Protein AF-A0A3C1DSD2-F1 (afdb_monomer)

Sequence (231 aa):
MNPSALDRVSERCGSWPRWSTRREWSVTGATPLSPTPDGRDGTEDTGSTDGTAGIDARAIATARVLAMDAVQQVGNGHPGTAMALAPIAHHLFQKVMVHDPADPRWLGRDRFVLSMGHASVLLYIQLYLCGYGLTLDDLKSLRTWGSATPGHPEWGHTAGVETTTGPLGQGIANAVGMALAARRERHLLDPSSPAGESIFDHRIWVLASDGDIQEGVSAEASSLAGHQGLG

pLDDT: mean 84.01, std 25.74, range [27.58, 98.88]

Foldseek 3Di:
DDPPPPPPVPPPDDDDDDPDDDDDDDDDDDDDDDDDDDDDDDDDPPDPDPVVVVVLVVLLVVQLVLLVQLCVLVVHADSPVLNVCSNVLSCCLVPNWADDLVCLPQQLTAAEFAQQQSSQSSVLSSSQVRNNPDDSVLSNCACHPLRLHRSGDPPPSHRRHPHTHDQAQVRLLVLLVVLVVLVVCCCVPPVPDPAPPDSSRHHYHYDHDPRNVPDVNNVVSVVVSVVVVSD

Solvent-accessible surface area (backbone atoms only — not comparable to full-atom values): 13659 Å² total; per-residue (Å²): 134,81,82,83,72,74,78,72,70,74,84,75,71,74,90,69,84,80,88,74,74,87,80,82,81,83,89,77,79,91,74,86,85,76,89,79,83,90,78,92,76,95,70,82,78,82,75,85,63,62,72,64,62,59,50,52,54,47,52,33,51,50,47,28,50,51,26,46,51,24,25,58,69,59,71,58,79,49,35,68,64,19,41,70,42,25,59,61,52,49,47,38,67,77,71,65,54,51,71,47,46,91,44,68,75,53,84,48,35,39,46,57,34,58,10,45,7,59,32,24,61,42,54,54,47,52,34,35,77,65,47,36,72,53,50,73,67,37,46,57,32,32,62,42,92,91,36,66,30,49,67,31,41,43,48,89,66,27,70,73,40,75,53,61,26,48,63,56,11,50,24,55,31,49,45,43,52,51,48,54,46,41,56,48,50,30,55,74,77,51,64,80,55,61,91,82,70,39,70,55,56,58,53,73,45,72,50,72,42,73,64,19,70,68,28,68,58,25,53,55,34,49,53,50,36,60,75,67,59,79,121

Nearest PDB structures (foldseek):
  3rim-assembly2_D  TM=9.506E-01  e=3.247E-17  Mycobacterium tuberculosis H37Rv
  7wrr-assembly1_A  TM=9.765E-01  e=5.798E-15  Thermus thermophilus HB8
  5vrb-assembly3_C  TM=9.504E-01  e=8.381E-14  Neisseria gonorrhoeae NCCP11945
  8r3q-assembly1_B  TM=9.433E-01  e=1.415E-13  Plasmodium falciparum
  5vrb-assembly1_A  TM=9.517E-01  e=2.267E-13  Neisseria gonorrhoeae NCCP11945

Structure (mmCIF, N/CA/C/O backbone):
data_AF-A0A3C1DSD2-F1
#
_entry.id   AF-A0A3C1DSD2-F1
#
loop_
_atom_site.group_PDB
_atom_site.id
_atom_site.type_symbol
_atom_site.label_atom_id
_atom_site.label_alt_id
_atom_site.label_comp_id
_atom_site.label_asym_id
_atom_site.label_entity_id
_a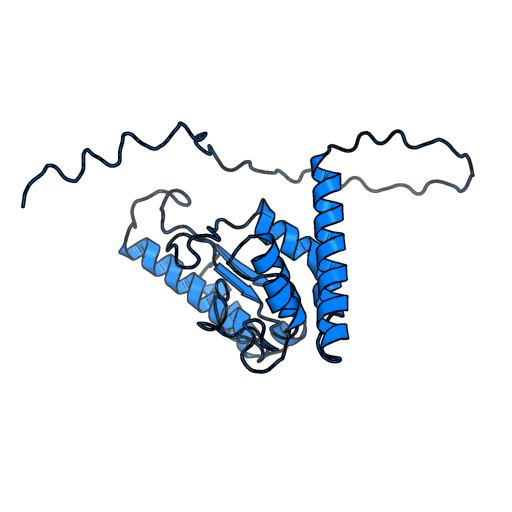tom_site.label_seq_id
_atom_site.pdbx_PDB_ins_code
_atom_site.Cartn_x
_atom_site.Cartn_y
_atom_site.Cartn_z
_atom_site.occupancy
_atom_site.B_iso_or_equiv
_atom_site.auth_seq_id
_atom_site.auth_comp_id
_atom_site.auth_asym_id
_atom_site.auth_atom_id
_atom_site.pdbx_PDB_model_num
ATOM 1 N N . MET A 1 1 ? -17.233 -31.963 -28.184 1.00 44.97 1 MET A N 1
ATOM 2 C CA . MET A 1 1 ? -17.486 -30.748 -27.376 1.00 44.97 1 MET A CA 1
ATOM 3 C C . MET A 1 1 ? -18.456 -29.884 -28.162 1.00 44.97 1 MET A C 1
ATOM 5 O O . MET A 1 1 ? -18.207 -29.648 -29.334 1.00 44.97 1 MET A O 1
ATOM 9 N N . ASN A 1 2 ? -19.608 -29.562 -27.576 1.00 31.75 2 ASN A N 1
ATOM 10 C CA . ASN A 1 2 ? -20.724 -28.896 -28.251 1.00 31.75 2 ASN A CA 1
ATOM 11 C C . ASN A 1 2 ? -20.463 -27.369 -28.332 1.00 31.75 2 ASN A C 1
ATOM 13 O O . ASN A 1 2 ? -20.190 -26.792 -27.278 1.00 31.75 2 ASN A O 1
ATOM 17 N N . PRO A 1 3 ? -20.530 -26.702 -29.505 1.00 35.53 3 PRO A N 1
ATOM 18 C CA . PRO A 1 3 ? -20.129 -25.294 -29.665 1.00 35.53 3 PRO A CA 1
ATOM 19 C C . PRO A 1 3 ? -21.096 -24.260 -29.058 1.00 35.53 3 PRO A C 1
ATOM 21 O O . PRO A 1 3 ? -20.804 -23.071 -29.054 1.00 35.53 3 PRO A O 1
ATOM 24 N N . SER A 1 4 ? -22.243 -24.671 -28.516 1.00 40.44 4 SER A N 1
ATOM 25 C CA . SER A 1 4 ? -23.343 -23.766 -28.145 1.00 40.44 4 SER A CA 1
ATOM 26 C C . SER A 1 4 ? -23.235 -23.099 -26.758 1.00 40.44 4 SER A C 1
ATOM 28 O O . SER A 1 4 ? -24.258 -22.697 -26.195 1.00 40.44 4 SER A O 1
ATOM 30 N N . ALA A 1 5 ? -22.037 -23.041 -26.167 1.00 37.09 5 ALA A N 1
ATOM 31 C CA . ALA A 1 5 ? -21.800 -22.445 -24.844 1.00 37.09 5 ALA A CA 1
ATOM 32 C C . ALA A 1 5 ? -21.155 -21.047 -24.902 1.00 37.09 5 ALA A C 1
ATOM 34 O O . ALA A 1 5 ? -21.240 -20.309 -23.925 1.00 37.09 5 ALA A O 1
ATOM 35 N N . LEU A 1 6 ? -20.560 -20.664 -26.039 1.00 34.69 6 LEU A N 1
ATOM 36 C CA . LEU A 1 6 ? -19.900 -19.361 -26.205 1.00 34.69 6 LEU A CA 1
ATOM 37 C C . LEU A 1 6 ? -20.866 -18.237 -26.625 1.00 34.69 6 LEU A C 1
ATOM 39 O O . LEU A 1 6 ? -20.609 -17.077 -26.323 1.00 34.69 6 LEU A O 1
ATOM 43 N N . ASP A 1 7 ? -22.025 -18.574 -27.195 1.00 33.94 7 ASP A N 1
ATOM 44 C CA . ASP A 1 7 ? -22.992 -17.590 -27.712 1.00 33.94 7 ASP A CA 1
ATOM 45 C C . ASP A 1 7 ? -24.019 -17.078 -26.685 1.00 33.94 7 ASP A C 1
ATOM 47 O O . ASP A 1 7 ? -24.917 -16.323 -27.038 1.00 33.94 7 ASP A O 1
ATOM 51 N N . ARG A 1 8 ? -23.925 -17.456 -25.400 1.00 34.84 8 ARG A N 1
ATOM 52 C CA . ARG A 1 8 ? -24.894 -17.010 -24.366 1.00 34.84 8 ARG A CA 1
ATOM 53 C C . ARG A 1 8 ? -24.357 -15.991 -23.364 1.00 34.84 8 ARG A C 1
ATOM 55 O O . ARG A 1 8 ? -25.094 -15.582 -22.472 1.00 34.84 8 ARG A O 1
ATOM 62 N N . VAL A 1 9 ? -23.102 -15.562 -23.503 1.00 33.94 9 VAL A N 1
ATOM 63 C CA . VAL A 1 9 ? -22.502 -14.531 -22.632 1.00 33.94 9 VAL A CA 1
ATOM 64 C C . VAL A 1 9 ? -22.625 -13.124 -23.245 1.00 33.94 9 VAL A C 1
ATOM 66 O O . VAL A 1 9 ? -22.485 -12.129 -22.540 1.00 33.94 9 VAL A O 1
ATOM 69 N N . SER A 1 10 ? -22.975 -13.008 -24.530 1.00 34.34 10 SER A N 1
ATOM 70 C CA . SER A 1 10 ? -23.021 -11.728 -25.255 1.00 34.34 10 SER A CA 1
ATOM 71 C C . SER A 1 10 ? -24.317 -10.917 -25.092 1.00 34.34 10 SER A C 1
ATOM 73 O O . SER A 1 10 ? -24.325 -9.743 -25.446 1.00 34.34 10 SER A O 1
ATOM 75 N N . GLU A 1 11 ? -25.392 -11.467 -24.514 1.00 30.67 11 GLU A N 1
ATOM 76 C CA . GLU A 1 11 ? -26.712 -10.797 -24.489 1.00 30.67 11 GLU A CA 1
ATOM 77 C C . GLU A 1 11 ? -27.125 -10.188 -23.131 1.00 30.67 11 GLU A C 1
ATOM 79 O O . GLU A 1 11 ? -28.258 -9.733 -22.977 1.00 30.67 11 GLU A O 1
ATOM 84 N N . ARG A 1 12 ? -26.236 -10.131 -22.124 1.00 34.75 12 ARG A N 1
ATOM 85 C CA . ARG A 1 12 ? -26.559 -9.527 -20.804 1.00 34.75 12 ARG A CA 1
ATOM 86 C C . ARG A 1 12 ? -25.643 -8.405 -20.317 1.00 34.75 12 ARG A C 1
ATOM 88 O O . ARG A 1 12 ? -25.882 -7.874 -19.235 1.00 34.75 12 ARG A O 1
ATOM 95 N N . CYS A 1 13 ? -24.668 -7.971 -21.110 1.00 33.09 13 CYS A N 1
ATOM 96 C CA . CYS A 1 13 ? -23.914 -6.758 -20.802 1.00 33.09 13 CYS A CA 1
ATOM 97 C C . CYS A 1 13 ? -24.579 -5.549 -21.462 1.00 33.09 13 CYS A C 1
ATOM 99 O O . CYS A 1 13 ? -24.366 -5.270 -22.640 1.00 33.09 13 CYS A O 1
ATOM 101 N N . GLY A 1 14 ? -25.384 -4.822 -20.682 1.00 28.06 14 GLY A N 1
ATOM 102 C CA . GLY A 1 14 ? -25.747 -3.447 -21.010 1.00 28.06 14 GLY A CA 1
ATOM 103 C C . GLY A 1 14 ? -24.488 -2.616 -21.273 1.00 28.06 14 GLY A C 1
ATOM 104 O O . GLY A 1 14 ? -23.437 -2.857 -20.686 1.00 28.06 14 GLY A O 1
ATOM 105 N N . SER A 1 15 ? -24.586 -1.674 -22.203 1.00 32.69 15 SER A N 1
ATOM 106 C CA . SER A 1 15 ? -23.495 -0.826 -22.676 1.00 32.69 15 SER A CA 1
ATOM 107 C C . SER A 1 15 ? -22.837 -0.030 -21.541 1.00 32.69 15 SER A C 1
ATOM 109 O O . SER A 1 15 ? -23.368 0.995 -21.110 1.00 32.69 15 SER A O 1
ATOM 111 N N . TRP A 1 16 ? -21.665 -0.472 -21.089 1.00 31.47 16 TRP A N 1
ATOM 112 C CA . TRP A 1 16 ? -20.763 0.332 -20.265 1.00 31.47 16 TRP A CA 1
ATOM 113 C C . TRP A 1 16 ? -19.850 1.173 -21.172 1.00 31.47 16 TRP A C 1
ATOM 115 O O . TRP A 1 16 ? -19.429 0.681 -22.224 1.00 31.47 16 TRP A O 1
ATOM 125 N N . PRO A 1 17 ? -19.528 2.432 -20.814 1.00 29.80 17 PRO A N 1
ATOM 126 C CA . PRO A 1 17 ? -18.636 3.252 -21.618 1.00 29.80 17 PRO A CA 1
ATOM 127 C C . PRO A 1 17 ? -17.252 2.604 -21.712 1.00 29.80 17 PRO A C 1
ATOM 129 O O . PRO A 1 17 ? -16.653 2.207 -20.713 1.00 29.80 17 PRO A O 1
ATOM 132 N N . ARG A 1 18 ? -16.740 2.521 -22.939 1.00 28.05 18 ARG A N 1
ATOM 133 C CA . ARG A 1 18 ? -15.373 2.111 -23.255 1.00 28.05 18 ARG A CA 1
ATOM 134 C C . ARG A 1 18 ? -14.419 3.131 -22.624 1.00 28.05 18 ARG A C 1
ATOM 136 O O . ARG A 1 18 ? -14.375 4.271 -23.078 1.00 28.05 18 ARG A O 1
ATOM 143 N N . TRP A 1 19 ? -13.686 2.747 -21.580 1.00 30.45 19 TRP A N 1
ATOM 144 C CA . TRP A 1 19 ? -12.667 3.602 -20.967 1.00 30.45 19 TRP A CA 1
ATOM 145 C C . TRP A 1 19 ? -11.522 3.803 -21.967 1.00 30.45 19 TRP A C 1
ATOM 147 O O . TRP A 1 19 ? -10.658 2.948 -22.141 1.00 30.45 19 TRP A O 1
ATOM 157 N N . SER A 1 20 ? -11.572 4.915 -22.699 1.00 34.56 20 SER A N 1
ATOM 158 C CA . SER A 1 20 ? -10.547 5.332 -23.649 1.00 34.56 20 SER A CA 1
ATOM 159 C C . SER A 1 20 ? -9.435 6.105 -22.942 1.00 34.56 20 SER A C 1
ATOM 161 O O . SER A 1 20 ? -9.710 7.091 -22.261 1.00 34.56 20 SER A O 1
ATOM 163 N N . THR A 1 21 ? -8.200 5.669 -23.199 1.00 33.50 21 THR A N 1
ATOM 164 C CA . THR A 1 21 ? -6.944 6.439 -23.232 1.00 33.50 21 THR A CA 1
ATOM 165 C C . THR A 1 21 ? -6.605 7.318 -22.022 1.00 33.50 21 THR A C 1
ATOM 167 O O . THR A 1 21 ? -7.161 8.394 -21.810 1.00 33.50 21 THR A O 1
ATOM 170 N N . ARG A 1 22 ? -5.579 6.847 -21.301 1.00 38.62 22 ARG A N 1
ATOM 171 C CA . ARG A 1 22 ? -4.627 7.565 -20.440 1.00 38.62 22 ARG A CA 1
ATOM 172 C C . ARG A 1 22 ? -4.605 9.083 -20.730 1.00 38.62 22 ARG A C 1
ATOM 174 O O . ARG A 1 22 ? -4.123 9.498 -21.779 1.00 38.62 22 ARG A O 1
ATOM 181 N N . ARG A 1 23 ? -5.126 9.912 -19.814 1.00 28.23 23 ARG A N 1
ATOM 182 C CA . ARG A 1 23 ? -4.893 11.367 -19.856 1.00 28.23 23 ARG A CA 1
ATOM 183 C C . ARG A 1 23 ? -3.479 11.628 -19.346 1.00 28.23 23 ARG A C 1
ATOM 185 O O . ARG A 1 23 ? -3.195 11.376 -18.179 1.00 28.23 23 ARG A O 1
ATOM 192 N N . GLU A 1 24 ? -2.602 12.108 -20.216 1.00 27.73 24 GLU A N 1
ATOM 193 C CA . GLU A 1 24 ? -1.337 12.709 -19.801 1.00 27.73 24 GLU A CA 1
ATOM 194 C C . GLU A 1 24 ? -1.625 14.015 -19.049 1.00 27.73 24 GLU A C 1
ATOM 196 O O . GLU A 1 24 ? -2.297 14.907 -19.566 1.00 27.73 24 GLU A O 1
ATOM 201 N N . TRP A 1 25 ? -1.115 14.131 -17.823 1.00 28.11 25 TRP A N 1
ATOM 202 C CA . TRP A 1 25 ? -1.008 15.411 -17.128 1.00 28.11 25 TRP A CA 1
ATOM 203 C C . TRP A 1 25 ? 0.401 15.961 -17.351 1.00 28.11 25 TRP A C 1
ATOM 205 O O . TRP A 1 25 ? 1.374 15.425 -16.826 1.00 28.11 25 TRP A O 1
ATOM 215 N N . SER A 1 26 ? 0.514 17.041 -18.122 1.00 27.58 26 SER A N 1
ATOM 216 C CA . SER A 1 26 ? 1.746 17.822 -18.233 1.00 27.58 26 SER A CA 1
ATOM 217 C C . SER A 1 26 ? 1.871 18.763 -17.033 1.00 27.58 26 SER A C 1
ATOM 219 O O . SER A 1 26 ? 1.031 19.643 -16.842 1.00 27.58 26 SER A O 1
ATOM 221 N N . VAL A 1 27 ? 2.928 18.612 -16.235 1.00 31.72 27 VAL A N 1
ATOM 222 C CA . VAL A 1 27 ? 3.275 19.573 -15.180 1.00 31.72 27 VAL A CA 1
ATOM 223 C C . VAL A 1 27 ? 4.075 20.709 -15.814 1.00 31.72 27 VAL A C 1
ATOM 225 O O . VAL A 1 27 ? 5.275 20.579 -16.042 1.00 31.72 27 VAL A O 1
ATOM 228 N N . THR A 1 28 ? 3.425 21.833 -16.108 1.00 31.31 28 THR A N 1
ATOM 229 C CA . THR A 1 28 ? 4.110 23.074 -16.496 1.00 31.31 28 THR A CA 1
ATOM 230 C C . THR A 1 28 ? 3.917 24.148 -15.432 1.00 31.31 28 THR A C 1
ATOM 232 O O . THR A 1 28 ? 2.796 24.583 -15.194 1.00 31.31 28 THR A O 1
ATOM 235 N N . GLY A 1 29 ? 5.034 24.607 -14.858 1.00 30.75 29 GLY A N 1
ATOM 236 C CA . GLY A 1 29 ? 5.194 25.959 -14.312 1.00 30.75 29 GLY A CA 1
ATOM 237 C C . GLY A 1 29 ? 4.718 26.190 -12.877 1.00 30.75 29 GLY A C 1
ATOM 238 O O . GLY A 1 29 ? 3.631 26.714 -12.654 1.00 30.75 29 GLY A O 1
ATOM 239 N N . ALA A 1 30 ? 5.582 25.921 -11.895 1.00 31.97 30 ALA A N 1
ATOM 240 C CA . ALA A 1 30 ? 5.451 26.538 -10.578 1.00 31.97 30 ALA A CA 1
ATOM 241 C C . ALA A 1 30 ? 5.780 28.038 -10.697 1.00 31.97 30 ALA A C 1
ATOM 243 O O . ALA A 1 30 ? 6.918 28.409 -10.984 1.00 31.97 30 ALA A O 1
ATOM 244 N N . THR A 1 31 ? 4.780 28.896 -10.500 1.00 31.50 31 THR A N 1
ATOM 245 C CA . THR A 1 31 ? 4.982 30.348 -10.369 1.00 31.50 31 THR A CA 1
ATOM 246 C C . THR A 1 31 ? 5.253 30.660 -8.891 1.00 31.50 31 THR A C 1
ATOM 248 O O . THR A 1 31 ? 4.542 30.114 -8.044 1.00 31.50 31 THR A O 1
ATOM 251 N N . PRO A 1 32 ? 6.249 31.490 -8.525 1.00 32.34 32 PRO A N 1
ATOM 252 C CA . PRO A 1 32 ? 6.530 31.779 -7.121 1.00 32.34 32 PRO A CA 1
ATOM 253 C C . PRO A 1 32 ? 5.428 32.662 -6.525 1.00 32.34 32 PRO A C 1
ATOM 255 O O . PRO A 1 32 ? 5.008 33.637 -7.147 1.00 32.34 32 PRO A O 1
ATOM 258 N N . LEU A 1 33 ? 4.984 32.342 -5.310 1.00 35.41 33 LEU A N 1
ATOM 259 C CA . LEU A 1 33 ? 4.041 33.166 -4.555 1.00 35.41 33 LEU A CA 1
ATOM 260 C C . LEU A 1 33 ? 4.767 34.373 -3.943 1.00 35.41 33 LEU A C 1
ATOM 262 O O . LEU A 1 33 ? 5.710 34.215 -3.169 1.00 35.41 33 LEU A O 1
ATOM 266 N N . SER A 1 34 ? 4.304 35.577 -4.276 1.00 35.50 34 SER A N 1
ATOM 267 C CA . SER A 1 34 ? 4.687 36.824 -3.603 1.00 35.50 34 SER A CA 1
ATOM 268 C C . SER A 1 34 ? 3.957 36.954 -2.255 1.00 35.50 34 SER A C 1
ATOM 270 O O . SER A 1 34 ? 2.807 36.524 -2.158 1.00 35.50 34 SER A O 1
ATOM 272 N N . PRO A 1 35 ? 4.556 37.576 -1.222 1.00 35.94 35 PRO A N 1
ATOM 273 C CA . PRO A 1 35 ? 3.894 37.752 0.067 1.00 35.94 35 PRO A CA 1
ATOM 274 C C . PRO A 1 35 ? 2.865 38.893 0.009 1.00 35.94 35 PRO A C 1
ATOM 276 O O . PRO A 1 35 ? 3.180 40.001 -0.426 1.00 35.94 35 PRO A O 1
ATOM 279 N N . THR A 1 36 ? 1.639 38.637 0.466 1.00 37.81 36 THR A N 1
ATOM 280 C CA . THR A 1 36 ? 0.599 39.661 0.660 1.00 37.81 36 THR A CA 1
ATOM 281 C C . THR A 1 36 ? 0.705 40.305 2.048 1.00 37.81 36 THR A C 1
ATOM 283 O O . THR A 1 36 ? 1.004 39.596 3.012 1.00 37.81 36 THR A O 1
ATOM 286 N N . PRO A 1 37 ? 0.446 41.620 2.187 1.00 40.19 37 PRO A N 1
ATOM 287 C CA . PRO A 1 37 ? 0.411 42.285 3.482 1.00 40.19 37 PRO A CA 1
ATOM 288 C C . PRO A 1 37 ? -0.915 42.040 4.219 1.00 40.19 37 PRO A C 1
ATOM 290 O O . PRO A 1 37 ? -1.954 41.796 3.610 1.00 40.19 37 PRO A O 1
ATOM 293 N N . ASP A 1 38 ? -0.823 42.109 5.546 1.00 44.25 38 ASP A N 1
ATOM 294 C CA . ASP A 1 38 ? -1.889 41.963 6.539 1.00 44.25 38 ASP A CA 1
ATOM 295 C C . ASP A 1 38 ? -3.029 42.985 6.343 1.00 44.25 38 ASP A C 1
ATOM 297 O O . ASP A 1 38 ? -2.782 44.151 6.022 1.00 44.25 38 ASP A O 1
ATOM 301 N N . GLY A 1 39 ? -4.276 42.562 6.563 1.00 33.03 39 GLY A N 1
ATOM 302 C CA . GLY A 1 39 ? -5.446 43.432 6.439 1.00 33.03 39 GLY A CA 1
ATOM 303 C C . GLY A 1 39 ? -6.767 42.677 6.315 1.00 33.03 39 GLY A C 1
ATOM 304 O O . GLY A 1 39 ? -7.080 42.105 5.280 1.00 33.03 39 GLY A O 1
ATOM 305 N N . ARG A 1 40 ? -7.550 42.711 7.393 1.00 45.69 40 ARG A N 1
ATOM 306 C CA . ARG A 1 40 ? -8.908 42.168 7.526 1.00 45.69 40 ARG A CA 1
ATOM 307 C C . ARG A 1 40 ? -9.859 42.730 6.457 1.00 45.69 40 ARG A C 1
ATOM 309 O O . ARG A 1 40 ? -10.030 43.943 6.418 1.00 45.69 40 ARG A O 1
ATOM 316 N N . ASP A 1 41 ? -10.568 41.861 5.737 1.00 38.56 41 ASP A N 1
ATOM 317 C CA . ASP A 1 41 ? -11.963 42.102 5.345 1.00 38.56 41 ASP A CA 1
ATOM 318 C C . ASP A 1 41 ? -12.690 40.778 5.054 1.00 38.56 41 ASP A C 1
ATOM 320 O O . ASP A 1 41 ? -12.159 39.880 4.399 1.00 38.56 41 ASP A O 1
ATOM 324 N N . GLY A 1 42 ? -13.888 40.641 5.614 1.00 44.50 42 GLY A N 1
ATOM 325 C CA . GLY A 1 42 ? -14.714 39.442 5.566 1.00 44.50 42 GLY A CA 1
ATOM 326 C C . GLY A 1 42 ? -15.578 39.409 4.316 1.00 44.50 42 GLY A C 1
ATOM 327 O O . GLY A 1 42 ? -16.728 39.838 4.349 1.00 44.50 42 GLY A O 1
ATOM 328 N N . THR A 1 43 ? -15.054 38.833 3.238 1.00 36.88 43 THR A N 1
ATOM 329 C CA . THR A 1 43 ? -15.864 38.477 2.070 1.00 36.88 43 THR A CA 1
ATOM 330 C C . THR A 1 43 ? -16.001 36.963 1.990 1.00 36.88 43 THR A C 1
ATOM 332 O O . THR A 1 43 ? -15.020 36.224 2.010 1.00 36.88 43 THR A O 1
ATOM 335 N N . GLU A 1 44 ? -17.255 36.512 1.998 1.00 44.69 44 GLU A N 1
AT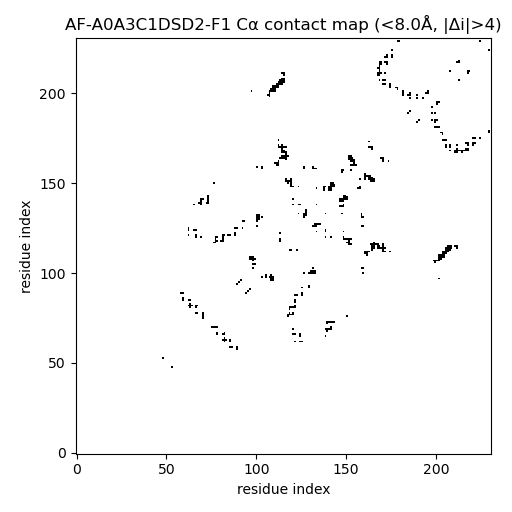OM 336 C CA . GLU A 1 44 ? -17.653 35.121 1.821 1.00 44.69 44 GLU A CA 1
ATOM 337 C C . GLU A 1 44 ? -17.048 34.580 0.521 1.00 44.69 44 GLU A C 1
ATOM 339 O O . GLU A 1 44 ? -17.383 35.034 -0.576 1.00 44.69 44 GLU A O 1
ATOM 344 N N . ASP A 1 45 ? -16.148 33.606 0.658 1.00 43.47 45 ASP A N 1
ATOM 345 C CA . ASP A 1 45 ? -15.651 32.812 -0.458 1.00 43.47 45 ASP A CA 1
ATOM 346 C C . ASP A 1 45 ? -16.828 32.002 -1.012 1.00 43.47 45 ASP A C 1
ATOM 348 O O . ASP A 1 45 ? -17.235 30.971 -0.468 1.00 43.47 45 ASP A O 1
ATOM 352 N N . THR A 1 46 ? -17.442 32.526 -2.071 1.00 42.12 46 THR A N 1
ATOM 353 C CA . THR A 1 46 ? -18.448 31.821 -2.864 1.00 42.12 46 THR A CA 1
ATOM 354 C C . THR A 1 46 ? -17.730 30.733 -3.651 1.00 42.12 46 THR A C 1
ATOM 356 O O . THR A 1 46 ? -17.405 30.870 -4.829 1.00 42.12 46 THR A O 1
ATOM 359 N N . GLY A 1 47 ? -17.446 29.645 -2.933 1.00 43.16 47 GLY A N 1
ATOM 360 C CA . GLY A 1 47 ? -16.672 28.506 -3.385 1.00 43.16 47 GLY A CA 1
ATOM 361 C C . GLY A 1 47 ? -17.204 27.930 -4.688 1.00 43.16 47 GLY A C 1
ATOM 362 O O . GLY A 1 47 ? -18.151 27.144 -4.709 1.00 43.16 47 GLY A O 1
ATOM 363 N N . SER A 1 48 ? -16.511 28.242 -5.777 1.00 45.19 48 SER A N 1
ATOM 364 C CA . SER A 1 48 ? -16.528 27.426 -6.987 1.00 45.19 48 SER A CA 1
ATOM 365 C C . SER A 1 48 ? -15.636 26.203 -6.759 1.00 45.19 48 SER A C 1
ATOM 367 O O . SER A 1 48 ? -14.537 26.081 -7.291 1.00 45.19 48 SER A O 1
ATOM 369 N N . THR A 1 49 ? -16.096 25.285 -5.909 1.00 46.66 49 THR A N 1
ATOM 370 C CA . THR A 1 49 ? -15.457 23.974 -5.772 1.00 46.66 49 THR A CA 1
ATOM 371 C C . THR A 1 49 ? -16.132 23.004 -6.728 1.00 46.66 49 THR A C 1
ATOM 373 O O . THR A 1 49 ? -17.301 22.657 -6.581 1.00 46.66 49 THR A O 1
ATOM 376 N N . ASP A 1 50 ? -15.379 22.585 -7.741 1.00 54.16 50 ASP A N 1
ATOM 377 C CA . ASP A 1 50 ? -15.648 21.376 -8.512 1.00 54.16 50 ASP A CA 1
ATOM 378 C C . ASP A 1 50 ? -16.022 20.251 -7.526 1.00 54.16 50 ASP A C 1
ATOM 380 O O . ASP A 1 50 ? -15.234 19.903 -6.641 1.00 54.16 50 ASP A O 1
ATOM 384 N N . GLY A 1 51 ? -17.258 19.743 -7.597 1.00 59.84 51 GLY A N 1
ATOM 385 C CA . GLY A 1 51 ? -17.857 18.900 -6.550 1.00 59.84 51 GLY A CA 1
ATOM 386 C C . GLY A 1 51 ? -17.070 17.620 -6.236 1.00 59.84 51 GLY A C 1
ATOM 387 O O . GLY A 1 51 ? -17.248 17.019 -5.175 1.00 59.84 51 GLY A O 1
ATOM 388 N N . THR A 1 52 ? -16.157 17.229 -7.127 1.00 65.38 52 THR A N 1
ATOM 389 C CA . THR A 1 52 ? -15.215 16.120 -6.947 1.00 65.38 52 THR A CA 1
ATOM 390 C C . THR A 1 52 ? -14.137 16.420 -5.896 1.00 65.38 52 THR A C 1
ATOM 392 O O . THR A 1 52 ? -13.893 15.584 -5.024 1.00 65.38 52 THR A O 1
ATOM 395 N N . ALA A 1 53 ? -13.577 17.635 -5.877 1.00 74.31 53 ALA A N 1
ATOM 396 C CA . ALA A 1 53 ? -12.545 18.042 -4.920 1.00 74.31 53 ALA A CA 1
ATOM 397 C C . ALA A 1 53 ? -13.057 18.020 -3.467 1.00 74.31 53 ALA A C 1
ATOM 399 O O . ALA A 1 53 ? -12.338 17.618 -2.550 1.00 74.31 53 ALA A O 1
ATOM 400 N N . GLY A 1 54 ? -14.328 18.382 -3.256 1.00 92.06 54 GLY A N 1
ATOM 401 C CA . GLY A 1 54 ? -14.970 18.318 -1.940 1.00 92.06 54 GLY A CA 1
ATOM 402 C C . GLY A 1 54 ? -15.210 16.886 -1.445 1.00 92.06 54 GLY A C 1
ATOM 403 O O . GLY A 1 54 ? -15.096 16.608 -0.248 1.00 92.06 54 GLY A O 1
ATOM 404 N N . ILE A 1 55 ? -15.512 15.950 -2.350 1.00 95.44 55 ILE A N 1
ATOM 405 C CA . ILE A 1 55 ? -15.674 14.529 -2.005 1.00 95.44 55 ILE A CA 1
ATOM 406 C C . ILE A 1 55 ? -14.323 13.903 -1.650 1.00 95.44 55 ILE A C 1
ATOM 408 O O . ILE A 1 55 ? -14.241 13.216 -0.632 1.00 95.44 55 ILE A O 1
ATOM 412 N N . ASP A 1 56 ? -13.268 14.187 -2.416 1.00 96.81 56 ASP A N 1
ATOM 413 C CA . ASP A 1 56 ? -11.916 13.702 -2.120 1.00 96.81 56 ASP A CA 1
ATOM 414 C C . ASP A 1 56 ? -11.414 14.193 -0.759 1.00 96.81 56 ASP A C 1
ATOM 416 O O . ASP A 1 56 ? -10.937 13.400 0.054 1.00 96.81 56 ASP A O 1
ATOM 420 N N . ALA A 1 57 ? -11.565 15.490 -0.471 1.00 97.25 57 ALA A N 1
ATOM 421 C CA . ALA A 1 57 ? -11.155 16.065 0.809 1.00 97.25 57 ALA A CA 1
ATOM 422 C C . ALA A 1 57 ? -11.859 15.381 1.991 1.00 97.25 57 ALA A C 1
ATOM 424 O O . ALA A 1 57 ? -11.232 15.073 3.008 1.00 97.25 57 ALA A O 1
ATOM 425 N N . ARG A 1 58 ? -13.154 15.082 1.838 1.00 98.00 58 ARG A N 1
ATOM 426 C CA . ARG A 1 58 ? -13.935 14.355 2.840 1.00 98.00 58 ARG A CA 1
ATOM 427 C C . ARG A 1 58 ? -13.493 12.901 2.975 1.00 98.00 58 ARG A C 1
ATOM 429 O O . ARG A 1 58 ? -13.342 12.452 4.102 1.00 98.00 58 ARG A O 1
ATOM 436 N N . ALA A 1 59 ? -13.233 12.188 1.881 1.00 98.31 59 ALA A N 1
ATOM 437 C CA . ALA A 1 59 ? -12.731 10.813 1.935 1.00 98.31 59 ALA A CA 1
ATOM 438 C C . ALA A 1 59 ? -11.371 10.729 2.652 1.00 98.31 59 ALA A C 1
ATOM 440 O O . ALA A 1 59 ? -11.177 9.878 3.520 1.00 98.31 59 ALA A O 1
ATOM 441 N N . ILE A 1 60 ? -10.464 11.672 2.378 1.00 98.69 60 ILE A N 1
ATOM 442 C CA . ILE A 1 60 ? -9.172 11.790 3.069 1.00 98.69 60 ILE A CA 1
ATOM 443 C C . ILE A 1 60 ? -9.372 12.088 4.561 1.00 98.69 60 ILE A C 1
ATOM 445 O O . ILE A 1 60 ? -8.719 11.473 5.407 1.00 98.69 60 ILE A O 1
ATOM 449 N N . ALA A 1 61 ? -10.274 13.009 4.909 1.00 98.50 61 ALA A N 1
ATOM 450 C CA . ALA A 1 61 ? -10.599 13.305 6.303 1.00 98.50 61 ALA A CA 1
ATOM 451 C C . ALA A 1 61 ? -11.194 12.080 7.020 1.00 98.50 61 ALA A C 1
ATOM 453 O O . ALA A 1 61 ? -10.777 11.761 8.133 1.00 98.50 61 ALA A O 1
ATOM 454 N N . THR A 1 62 ? -12.094 11.345 6.364 1.00 98.62 62 THR A N 1
ATOM 455 C CA . THR A 1 62 ? -12.650 10.084 6.869 1.00 98.62 62 THR A CA 1
ATOM 456 C C . THR A 1 62 ? -11.554 9.049 7.097 1.00 98.62 62 THR A C 1
ATOM 458 O O . THR A 1 62 ? -11.514 8.450 8.166 1.00 98.62 62 THR A O 1
ATOM 461 N N . ALA A 1 63 ? -10.618 8.878 6.159 1.00 98.69 63 ALA A N 1
ATOM 462 C CA . ALA A 1 63 ? -9.500 7.950 6.321 1.00 98.69 63 ALA A CA 1
ATOM 463 C C . ALA A 1 63 ? -8.620 8.300 7.534 1.00 98.69 63 ALA A C 1
ATOM 465 O O . ALA A 1 63 ? -8.205 7.414 8.277 1.00 98.69 63 ALA A O 1
ATOM 466 N N . ARG A 1 64 ? -8.378 9.592 7.791 1.00 98.81 64 ARG A N 1
ATOM 467 C CA . ARG A 1 64 ? -7.638 10.039 8.984 1.00 98.81 64 ARG A CA 1
ATOM 468 C C . ARG A 1 64 ? -8.361 9.676 10.277 1.00 98.81 64 ARG A C 1
ATOM 470 O O . ARG A 1 64 ? -7.727 9.166 11.195 1.00 98.81 64 ARG A O 1
ATOM 477 N N . VAL A 1 65 ? -9.666 9.933 10.347 1.00 98.56 65 VAL A N 1
ATOM 478 C CA . VAL A 1 65 ? -10.465 9.648 11.549 1.00 98.56 65 VAL A CA 1
ATOM 479 C C . VAL A 1 65 ? -10.602 8.144 11.777 1.00 98.56 65 VAL A C 1
ATOM 481 O O . VAL A 1 65 ? -10.360 7.694 12.888 1.00 98.56 65 VAL A O 1
ATOM 484 N N . LEU A 1 66 ? -10.839 7.349 10.729 1.00 98.75 66 LEU A N 1
ATOM 485 C CA . LEU A 1 66 ? -10.852 5.885 10.832 1.00 98.75 66 LEU A CA 1
ATOM 486 C C . LEU A 1 66 ? -9.526 5.328 11.370 1.00 98.75 66 LEU A C 1
ATOM 488 O O . LEU A 1 66 ? -9.540 4.403 12.177 1.00 98.75 66 LEU A O 1
ATOM 492 N N . ALA A 1 67 ? -8.386 5.894 10.959 1.00 98.62 67 ALA A N 1
ATOM 493 C CA . ALA A 1 67 ? -7.083 5.468 11.466 1.00 98.62 67 ALA A CA 1
ATOM 494 C C . ALA A 1 67 ? -6.921 5.767 12.965 1.00 98.62 67 ALA A C 1
ATOM 496 O O . ALA A 1 67 ? -6.394 4.929 13.696 1.00 98.62 67 ALA A O 1
ATOM 497 N N . MET A 1 68 ? -7.380 6.938 13.423 1.00 98.44 68 MET A N 1
ATOM 498 C CA . MET A 1 68 ? -7.378 7.293 14.846 1.00 98.44 68 MET A CA 1
ATOM 499 C C . MET A 1 68 ? -8.305 6.376 15.646 1.00 98.44 68 MET A C 1
ATOM 501 O O . MET A 1 68 ? -7.863 5.774 16.621 1.00 98.44 68 MET A O 1
ATOM 505 N N . ASP A 1 69 ? -9.554 6.224 15.205 1.00 98.62 69 ASP A N 1
ATOM 506 C CA . ASP A 1 69 ? -10.586 5.483 15.931 1.00 98.62 69 ASP A CA 1
ATOM 507 C C . ASP A 1 69 ? -10.264 3.989 16.019 1.00 98.62 69 ASP A C 1
ATOM 509 O O . ASP A 1 69 ? -10.374 3.406 17.095 1.00 98.62 69 ASP A O 1
ATOM 513 N N . ALA A 1 70 ? -9.806 3.364 14.928 1.00 98.62 70 ALA A N 1
ATOM 514 C CA . ALA A 1 70 ? -9.447 1.944 14.927 1.00 98.62 70 ALA A CA 1
ATOM 515 C C . ALA A 1 70 ? -8.287 1.644 15.890 1.00 98.62 70 ALA A C 1
ATOM 517 O O . ALA A 1 70 ? -8.330 0.673 16.647 1.00 98.62 70 ALA A O 1
ATOM 518 N N . VAL A 1 71 ? -7.258 2.499 15.905 1.00 98.56 71 VAL A N 1
ATOM 519 C CA . VAL A 1 71 ? -6.132 2.362 16.841 1.00 98.56 71 VAL A CA 1
ATOM 520 C C . VAL A 1 71 ? -6.573 2.624 18.281 1.00 98.56 71 VAL A C 1
ATOM 522 O O . VAL A 1 71 ? -6.181 1.884 19.184 1.00 98.56 71 VAL A O 1
ATOM 525 N N . GLN A 1 72 ? -7.394 3.651 18.507 1.00 98.56 72 GLN A N 1
ATOM 526 C CA . GLN A 1 72 ? -7.892 3.996 19.836 1.00 98.56 72 GLN A CA 1
ATOM 527 C C . GLN A 1 72 ? -8.779 2.886 20.412 1.00 98.56 72 GLN A C 1
ATOM 529 O O . GLN A 1 72 ? -8.664 2.574 21.596 1.00 98.56 72 GLN A O 1
ATOM 534 N N . GLN A 1 73 ? -9.613 2.257 19.580 1.00 98.19 73 GLN A N 1
ATOM 535 C CA . GLN A 1 73 ? -10.523 1.179 19.968 1.00 98.19 73 GLN A CA 1
ATOM 536 C C . GLN A 1 73 ? -9.783 -0.034 20.550 1.00 98.19 73 GLN A C 1
ATOM 538 O O . GLN A 1 73 ? -10.219 -0.589 21.556 1.00 98.19 73 GLN A O 1
ATOM 543 N N . VAL A 1 74 ? -8.659 -0.441 19.948 1.00 98.06 74 VAL A N 1
ATOM 544 C CA . VAL A 1 74 ? -7.827 -1.548 20.462 1.00 98.06 74 VAL A CA 1
ATOM 545 C C . VAL A 1 74 ? -6.753 -1.077 21.461 1.00 98.06 74 VAL A C 1
ATOM 547 O O . VAL A 1 74 ? -6.065 -1.884 22.089 1.00 98.06 74 VAL A O 1
ATOM 550 N N . GLY A 1 75 ? -6.580 0.237 21.627 1.00 98.25 75 GLY A N 1
ATOM 551 C CA . GLY A 1 75 ? -5.632 0.849 22.562 1.00 98.25 75 GLY A CA 1
ATOM 552 C C . GLY A 1 75 ? -4.155 0.734 22.164 1.00 98.25 75 GLY A C 1
ATOM 553 O O . GLY A 1 75 ? -3.284 1.043 22.974 1.00 98.25 75 GLY A O 1
ATOM 554 N N . ASN A 1 76 ? -3.842 0.267 20.949 1.00 98.00 76 ASN A N 1
ATOM 555 C CA . ASN A 1 76 ? -2.472 0.148 20.441 1.00 98.00 76 ASN A CA 1
ATOM 556 C C . ASN A 1 76 ? -2.421 0.155 18.901 1.00 98.00 76 ASN A C 1
ATOM 558 O O . ASN A 1 76 ? -3.326 -0.338 18.236 1.00 98.00 76 ASN A O 1
ATOM 562 N N . GLY A 1 77 ? -1.347 0.688 18.312 1.00 97.06 77 GLY A N 1
ATOM 563 C CA . GLY A 1 77 ? -1.174 0.766 16.855 1.00 97.06 77 GLY A CA 1
ATOM 564 C C . GLY A 1 77 ? -0.436 2.030 16.408 1.00 97.06 77 GLY A C 1
ATOM 565 O O . GLY A 1 77 ? 0.122 2.747 17.236 1.00 97.06 77 GLY A O 1
ATOM 566 N N . HIS A 1 78 ? -0.435 2.309 15.099 1.00 97.94 78 HIS A N 1
ATOM 567 C CA . HIS A 1 78 ? 0.347 3.402 14.500 1.00 97.94 78 HIS A CA 1
ATOM 568 C C . HIS A 1 78 ? -0.534 4.360 13.671 1.00 97.94 78 HIS A C 1
ATOM 570 O O . HIS A 1 78 ? -0.599 4.242 12.445 1.00 97.94 78 HIS A O 1
ATOM 576 N N . PRO A 1 79 ? -1.210 5.334 14.306 1.00 97.50 79 PRO A N 1
ATOM 577 C CA . PRO A 1 79 ? -2.148 6.211 13.610 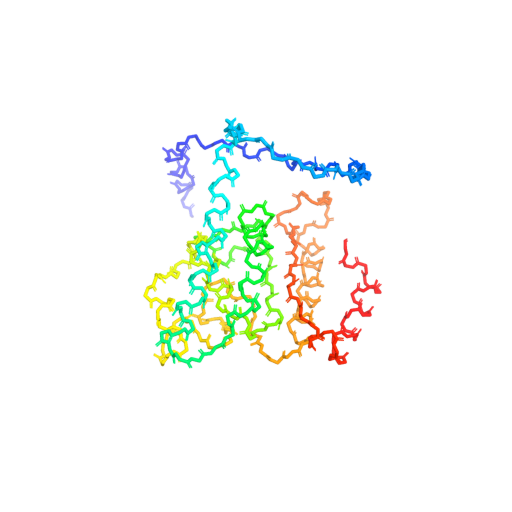1.00 97.50 79 PRO A CA 1
ATOM 578 C C . PRO A 1 79 ? -1.434 7.357 12.879 1.00 97.50 79 PRO A C 1
ATOM 580 O O . PRO A 1 79 ? -1.887 7.783 11.821 1.00 97.50 79 PRO A O 1
ATOM 583 N N . GLY A 1 80 ? -0.289 7.830 13.392 1.00 98.38 80 GLY A N 1
ATOM 584 C CA . GLY A 1 80 ? 0.392 9.030 12.889 1.00 98.38 80 GLY A CA 1
ATOM 585 C C . GLY A 1 80 ? 0.767 8.952 11.407 1.00 98.38 80 GLY A C 1
ATOM 586 O O . GLY A 1 80 ? 0.354 9.802 10.618 1.00 98.38 80 GLY A O 1
ATOM 587 N N . THR A 1 81 ? 1.489 7.899 11.003 1.00 98.25 81 THR A N 1
ATOM 588 C CA . THR A 1 81 ? 1.858 7.686 9.592 1.00 98.25 81 THR A CA 1
ATOM 589 C C . THR A 1 81 ? 0.623 7.502 8.708 1.00 98.25 81 THR A C 1
ATOM 591 O O . THR A 1 81 ? 0.561 8.077 7.624 1.00 98.25 81 THR A O 1
ATOM 594 N N . ALA A 1 82 ? -0.387 6.760 9.176 1.00 98.19 82 ALA A N 1
ATOM 595 C CA . ALA A 1 82 ? -1.616 6.539 8.419 1.00 98.19 82 ALA A CA 1
ATOM 596 C C . ALA A 1 82 ? -2.385 7.848 8.170 1.00 98.19 82 ALA A C 1
ATOM 598 O O . ALA A 1 82 ? -2.827 8.113 7.054 1.00 98.19 82 ALA A O 1
ATOM 599 N N . MET A 1 83 ? -2.483 8.722 9.171 1.00 98.62 83 MET A N 1
ATOM 600 C CA . MET A 1 83 ? -3.127 10.027 9.012 1.00 98.62 83 MET A CA 1
ATOM 601 C C . MET A 1 83 ? -2.357 10.946 8.055 1.00 98.62 83 MET A C 1
ATOM 603 O O . MET A 1 83 ? -2.964 11.641 7.231 1.00 98.62 83 MET A O 1
ATOM 607 N N . ALA A 1 84 ? -1.026 10.956 8.169 1.00 98.44 84 ALA A N 1
ATOM 608 C CA . ALA A 1 84 ? -0.154 11.785 7.343 1.00 98.44 84 ALA A CA 1
ATOM 609 C C . ALA A 1 84 ? -0.204 11.365 5.868 1.00 98.44 84 ALA A C 1
ATOM 611 O O . ALA A 1 84 ? -0.334 12.220 4.993 1.00 98.44 84 ALA A O 1
ATOM 612 N N . LEU A 1 85 ? -0.172 10.056 5.597 1.00 98.62 85 LEU A N 1
ATOM 613 C CA . LEU A 1 85 ? -0.150 9.497 4.244 1.00 98.62 85 LEU A CA 1
ATOM 614 C C . LEU A 1 85 ? -1.543 9.219 3.655 1.00 98.62 85 LEU A C 1
ATOM 616 O O . LEU A 1 85 ? -1.638 8.801 2.502 1.00 98.62 85 LEU A O 1
ATOM 620 N N . ALA A 1 86 ? -2.631 9.503 4.377 1.00 98.69 86 ALA A N 1
ATOM 621 C CA . ALA A 1 86 ? -3.990 9.373 3.847 1.00 98.69 86 ALA A CA 1
ATOM 622 C C . ALA A 1 86 ? -4.197 10.064 2.476 1.00 98.69 86 ALA A C 1
ATOM 624 O O . ALA A 1 86 ? -4.796 9.433 1.607 1.00 98.69 86 ALA A O 1
ATOM 625 N N . PRO A 1 87 ? -3.683 11.290 2.210 1.00 98.50 87 PRO A N 1
ATOM 626 C CA . PRO A 1 87 ? -3.836 11.924 0.899 1.00 98.50 87 PRO A CA 1
ATOM 627 C C . PRO A 1 87 ? -3.155 11.158 -0.243 1.00 98.50 87 PRO A C 1
ATOM 629 O O . PRO A 1 87 ? -3.765 10.972 -1.294 1.00 98.50 87 PRO A O 1
ATOM 632 N N . ILE A 1 88 ? -1.911 10.696 -0.047 1.00 98.50 88 ILE A N 1
ATOM 633 C CA . ILE A 1 88 ? -1.175 9.979 -1.099 1.00 98.50 88 ILE A CA 1
ATOM 634 C C . ILE A 1 88 ? -1.759 8.584 -1.327 1.00 98.50 88 ILE A C 1
ATOM 636 O O . ILE A 1 88 ? -1.914 8.176 -2.474 1.00 98.50 88 ILE A O 1
ATOM 640 N N . ALA A 1 89 ? -2.162 7.889 -0.260 1.00 98.56 89 ALA A N 1
ATOM 641 C CA . ALA A 1 89 ? -2.807 6.585 -0.366 1.00 98.56 89 ALA A CA 1
ATOM 642 C C . ALA A 1 89 ? -4.166 6.688 -1.075 1.00 98.56 89 ALA A C 1
ATOM 644 O O . ALA A 1 89 ? -4.424 5.918 -1.996 1.00 98.56 89 ALA A O 1
ATOM 645 N N . HIS A 1 90 ? -4.990 7.683 -0.720 1.00 98.56 90 HIS A N 1
ATOM 646 C CA . HIS A 1 90 ? -6.259 7.958 -1.404 1.00 98.56 90 HIS A CA 1
ATOM 647 C C . HIS A 1 90 ? -6.041 8.223 -2.890 1.00 98.56 90 HIS A C 1
ATOM 649 O O . HIS A 1 90 ? -6.685 7.609 -3.733 1.00 98.56 90 HIS A O 1
ATOM 655 N N . HIS A 1 91 ? -5.101 9.107 -3.229 1.00 98.19 91 HIS A N 1
ATOM 656 C CA . HIS A 1 91 ? -4.810 9.414 -4.625 1.00 98.19 91 HIS A CA 1
ATOM 657 C C . HIS A 1 91 ? -4.353 8.169 -5.395 1.00 98.19 91 HIS A C 1
ATOM 659 O O . HIS A 1 91 ? -4.831 7.907 -6.499 1.00 98.19 91 HIS A O 1
ATOM 665 N N . LEU A 1 92 ? -3.472 7.373 -4.790 1.00 98.50 92 LEU A N 1
ATOM 666 C CA . LEU A 1 92 ? -2.935 6.174 -5.409 1.00 98.50 92 LEU A CA 1
ATOM 667 C C . LEU A 1 92 ? -4.034 5.143 -5.700 1.00 98.50 92 LEU A C 1
ATOM 669 O O . LEU A 1 92 ? -4.190 4.734 -6.847 1.00 98.50 92 LEU A O 1
ATOM 673 N N . PHE A 1 93 ? -4.835 4.780 -4.698 1.00 98.69 93 PHE A N 1
ATOM 674 C CA . PHE A 1 93 ? -5.864 3.746 -4.827 1.00 98.69 93 PHE A CA 1
ATOM 675 C C . PHE A 1 93 ? -7.079 4.194 -5.644 1.00 98.69 93 PHE A C 1
ATOM 677 O O . PHE A 1 93 ? -7.623 3.403 -6.409 1.00 98.69 93 PHE A O 1
ATOM 684 N N . GLN A 1 94 ? -7.517 5.447 -5.503 1.00 97.62 94 GLN A N 1
ATOM 685 C CA . GLN A 1 94 ? -8.765 5.914 -6.119 1.00 97.62 94 GLN A CA 1
ATOM 686 C C . GLN A 1 94 ? -8.573 6.473 -7.533 1.00 97.62 94 GLN A C 1
ATOM 688 O O . GLN A 1 94 ? -9.548 6.603 -8.269 1.00 97.62 94 GLN A O 1
ATOM 693 N N . LYS A 1 95 ? -7.346 6.868 -7.909 1.00 97.19 95 LYS A N 1
ATOM 694 C CA . LYS A 1 95 ? -7.111 7.623 -9.155 1.00 97.19 95 LYS A CA 1
ATOM 695 C C . LYS A 1 95 ? -5.973 7.107 -10.022 1.00 97.19 95 LYS A C 1
ATOM 697 O O . LYS A 1 95 ? -6.003 7.337 -11.228 1.00 97.19 95 LYS A O 1
ATOM 702 N N . VAL A 1 96 ? -4.957 6.475 -9.436 1.00 98.19 96 VAL A N 1
ATOM 703 C CA . VAL A 1 96 ? -3.730 6.128 -10.168 1.00 98.19 96 VAL A CA 1
ATOM 704 C C . VAL A 1 96 ? -3.653 4.645 -10.481 1.00 98.19 96 VAL A C 1
ATOM 706 O O . VAL A 1 96 ? -3.337 4.296 -11.618 1.00 98.19 96 VAL A O 1
ATOM 709 N N . MET A 1 97 ? -3.870 3.785 -9.489 1.00 98.25 97 MET A N 1
ATOM 710 C CA . MET A 1 97 ? -3.721 2.346 -9.646 1.00 98.25 97 MET A CA 1
ATOM 711 C C . MET A 1 97 ? -4.800 1.772 -10.554 1.00 98.25 97 MET A C 1
ATOM 713 O O . MET A 1 97 ? -5.973 2.129 -10.460 1.00 98.25 97 MET A O 1
ATOM 717 N N . VAL A 1 98 ? -4.397 0.816 -11.380 1.00 97.69 98 VAL A N 1
ATOM 718 C CA . VAL A 1 98 ? -5.312 -0.033 -12.139 1.00 97.69 98 VAL A CA 1
ATOM 719 C C . VAL A 1 98 ? -5.554 -1.303 -11.332 1.00 97.69 98 VAL A C 1
ATOM 721 O O . VAL A 1 98 ? -4.650 -2.112 -11.177 1.00 97.69 98 VAL 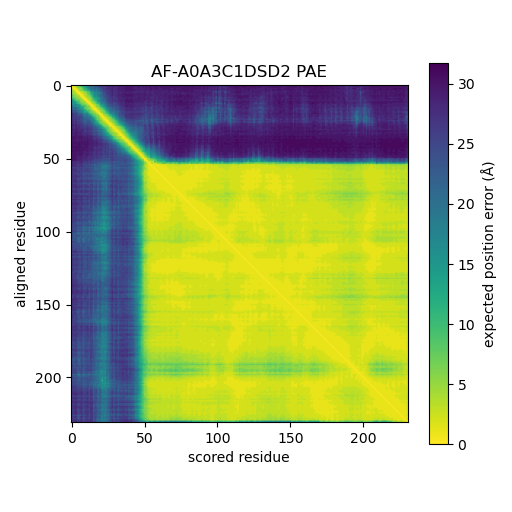A O 1
ATOM 724 N N . HIS A 1 99 ? -6.746 -1.485 -10.776 1.00 98.00 99 HIS A N 1
ATOM 725 C CA . HIS A 1 99 ? -7.080 -2.660 -9.965 1.00 98.00 99 HIS A CA 1
ATOM 726 C C . HIS A 1 99 ? -8.584 -2.927 -9.981 1.00 98.00 99 HIS A C 1
ATOM 728 O O . HIS A 1 99 ? -9.362 -2.051 -10.356 1.00 98.00 99 HIS A O 1
ATOM 734 N N . ASP A 1 100 ? -8.974 -4.140 -9.593 1.00 97.88 100 ASP A N 1
ATOM 735 C CA . ASP A 1 100 ? -10.371 -4.539 -9.437 1.00 97.88 100 ASP A CA 1
ATOM 736 C C . ASP A 1 100 ? -10.588 -5.086 -8.015 1.00 97.88 100 ASP A C 1
ATOM 738 O O . ASP A 1 100 ? -10.161 -6.203 -7.715 1.00 97.88 100 ASP A O 1
ATOM 742 N N . PRO A 1 101 ? -11.241 -4.325 -7.121 1.00 97.38 101 PRO A N 1
ATOM 743 C CA . PRO A 1 101 ? -11.562 -4.776 -5.768 1.00 97.38 101 PRO A CA 1
ATOM 744 C C . PRO A 1 101 ? -12.447 -6.031 -5.721 1.00 97.38 101 PRO A C 1
ATOM 746 O O . PRO A 1 101 ? -12.405 -6.764 -4.732 1.00 97.38 101 PRO A O 1
ATOM 749 N N . ALA A 1 102 ? -13.231 -6.303 -6.774 1.00 97.88 102 ALA A N 1
ATOM 750 C CA . ALA A 1 102 ? -14.053 -7.508 -6.881 1.00 97.88 102 ALA A CA 1
ATOM 751 C C . ALA A 1 102 ? -13.243 -8.745 -7.313 1.00 97.88 102 ALA A C 1
ATOM 753 O O . ALA A 1 102 ? -13.662 -9.872 -7.037 1.00 97.88 102 ALA A O 1
ATOM 754 N N . ASP A 1 103 ? -12.070 -8.552 -7.925 1.00 97.88 103 ASP A N 1
ATOM 755 C CA . ASP A 1 103 ? -11.092 -9.606 -8.201 1.00 97.88 103 ASP A CA 1
ATOM 756 C C . ASP A 1 103 ? -9.669 -9.197 -7.770 1.00 97.88 103 ASP A C 1
ATOM 758 O O . ASP A 1 103 ? -8.812 -8.874 -8.601 1.00 97.88 103 ASP A O 1
ATOM 762 N N . PRO A 1 104 ? -9.347 -9.310 -6.465 1.00 96.50 104 PRO A N 1
ATOM 763 C CA . PRO A 1 104 ? -8.007 -9.032 -5.942 1.00 96.50 104 PRO A CA 1
ATOM 764 C C . PRO A 1 104 ? -6.910 -9.939 -6.523 1.00 96.50 104 PRO A C 1
ATOM 766 O O . PRO A 1 104 ? -5.733 -9.746 -6.226 1.00 96.50 104 PRO A O 1
ATOM 769 N N . ARG A 1 105 ? -7.272 -10.965 -7.306 1.00 96.25 105 ARG A N 1
ATOM 770 C CA . ARG A 1 105 ? -6.341 -11.888 -7.964 1.00 96.25 105 ARG A CA 1
ATOM 771 C C . ARG A 1 105 ? -6.191 -11.612 -9.456 1.00 96.25 105 ARG A C 1
ATOM 773 O O . ARG A 1 105 ? -5.410 -12.320 -10.095 1.00 96.25 105 ARG A O 1
ATOM 780 N N . TRP A 1 106 ? -6.846 -10.580 -9.995 1.00 96.94 106 TRP A N 1
ATOM 781 C CA . TRP A 1 106 ? -6.725 -10.194 -11.397 1.00 96.94 106 TRP A CA 1
ATOM 782 C C . TRP A 1 106 ? -5.252 -10.068 -11.792 1.00 96.94 106 TRP A C 1
ATOM 784 O O . TRP A 1 106 ? -4.485 -9.332 -11.172 1.00 96.94 106 TRP A O 1
ATOM 794 N N . LEU A 1 107 ? -4.843 -10.806 -12.823 1.00 94.38 107 LEU A N 1
ATOM 795 C CA . LEU A 1 107 ? -3.442 -10.924 -13.214 1.00 94.38 107 LEU A CA 1
ATOM 796 C C . LEU A 1 107 ? -2.807 -9.569 -13.571 1.00 94.38 107 LEU A C 1
ATOM 798 O O . LEU A 1 107 ? -1.711 -9.279 -13.093 1.00 94.38 107 LEU A O 1
ATOM 802 N N . GLY A 1 108 ? -3.528 -8.736 -14.328 1.00 95.25 108 GLY A N 1
ATOM 803 C CA . GLY A 1 108 ? -3.053 -7.459 -14.873 1.00 95.25 108 GLY A CA 1
ATOM 804 C C . GLY A 1 108 ? -3.225 -6.236 -13.964 1.00 95.25 108 GLY A C 1
ATOM 805 O O . GLY A 1 108 ? -3.019 -5.122 -14.433 1.00 95.25 108 GLY A O 1
ATOM 806 N N . ARG A 1 109 ? -3.614 -6.402 -12.689 1.00 97.81 109 ARG A N 1
ATOM 807 C CA . ARG A 1 109 ? -3.695 -5.265 -11.751 1.00 97.81 109 ARG A CA 1
ATOM 808 C C . ARG A 1 109 ? -2.305 -4.681 -11.452 1.00 97.81 109 ARG A C 1
ATOM 810 O O . ARG A 1 109 ? -1.316 -5.408 -11.365 1.00 97.81 109 ARG A O 1
ATOM 817 N N . ASP A 1 110 ? -2.230 -3.390 -11.178 1.00 98.56 110 ASP A N 1
ATOM 818 C CA . ASP A 1 110 ? -1.096 -2.800 -10.473 1.00 98.56 110 ASP A CA 1
ATOM 819 C C . ASP A 1 110 ? -0.952 -3.469 -9.093 1.00 98.56 110 ASP A C 1
ATOM 821 O O . ASP A 1 110 ? -1.946 -3.799 -8.442 1.00 98.56 110 ASP A O 1
ATOM 825 N N . ARG A 1 111 ? 0.281 -3.668 -8.626 1.00 98.56 111 ARG A N 1
ATOM 826 C CA . ARG A 1 111 ? 0.551 -4.208 -7.283 1.00 98.56 111 ARG A CA 1
ATOM 827 C C . ARG A 1 111 ? 0.922 -3.071 -6.343 1.00 98.56 111 ARG A C 1
ATOM 829 O O . ARG A 1 111 ? 1.667 -2.172 -6.727 1.00 98.56 111 ARG A O 1
ATOM 836 N N . PHE A 1 112 ? 0.445 -3.128 -5.105 1.00 98.81 112 PHE A N 1
ATOM 837 C CA . PHE A 1 112 ? 0.799 -2.173 -4.059 1.00 98.81 112 PHE A CA 1
ATOM 838 C C . PHE A 1 112 ? 1.462 -2.869 -2.874 1.00 98.81 112 PHE A C 1
ATOM 840 O O . PHE A 1 112 ? 0.908 -3.801 -2.296 1.00 98.81 112 PHE A O 1
ATOM 847 N N . VAL A 1 113 ? 2.631 -2.374 -2.476 1.00 98.88 113 VAL A N 1
ATOM 848 C CA . VAL A 1 113 ? 3.380 -2.862 -1.321 1.00 98.88 113 VAL A CA 1
ATOM 849 C C . VAL A 1 113 ? 3.522 -1.751 -0.286 1.00 98.88 113 VAL A C 1
ATOM 851 O O . VAL A 1 113 ? 4.189 -0.738 -0.502 1.00 98.88 113 VAL A O 1
ATOM 854 N N . LEU A 1 114 ? 2.935 -1.964 0.891 1.00 98.88 114 LEU A N 1
ATOM 855 C CA . LEU A 1 114 ? 3.188 -1.131 2.062 1.00 98.88 114 LEU A CA 1
ATOM 856 C C . LEU A 1 114 ? 4.450 -1.641 2.772 1.00 98.88 114 LEU A C 1
ATOM 858 O O . LEU A 1 114 ? 4.349 -2.480 3.666 1.00 98.88 114 LEU A O 1
ATOM 862 N N . SER A 1 115 ? 5.635 -1.163 2.375 1.00 98.81 115 SER A N 1
ATOM 863 C CA . SER A 1 115 ? 6.904 -1.605 2.982 1.00 98.81 115 SER A CA 1
ATOM 864 C C . SER A 1 115 ? 6.979 -1.241 4.463 1.00 98.81 115 SER A C 1
ATOM 866 O O . SER A 1 115 ? 7.350 -2.078 5.286 1.00 98.81 115 SER A O 1
ATOM 868 N N . MET A 1 116 ? 6.478 -0.052 4.815 1.00 98.56 116 MET A N 1
ATOM 869 C CA . MET A 1 116 ? 6.322 0.390 6.202 1.00 98.56 116 MET A CA 1
ATOM 870 C C . MET A 1 116 ? 5.116 -0.294 6.875 1.00 98.56 116 MET A C 1
ATOM 872 O O . MET A 1 116 ? 4.089 0.314 7.183 1.00 98.56 116 MET A O 1
ATOM 876 N N . GLY A 1 117 ? 5.208 -1.611 7.066 1.00 98.50 117 GLY A N 1
ATOM 877 C CA . GLY A 1 117 ? 4.085 -2.449 7.495 1.00 98.50 117 GLY A CA 1
ATOM 878 C C . GLY A 1 117 ? 3.433 -2.010 8.809 1.00 98.50 117 GLY A C 1
ATOM 879 O O . GLY A 1 117 ? 2.283 -2.354 9.072 1.00 98.50 117 GLY A O 1
ATOM 880 N N . HIS A 1 118 ? 4.121 -1.224 9.646 1.00 98.50 118 HIS A N 1
ATOM 881 C CA . HIS A 1 118 ? 3.559 -0.691 10.890 1.00 98.50 118 HIS A CA 1
ATOM 882 C C . HIS A 1 118 ? 2.325 0.190 10.643 1.00 98.50 118 HIS A C 1
ATOM 884 O O . HIS A 1 118 ? 1.417 0.211 11.475 1.00 98.50 118 HIS A O 1
ATOM 890 N N . ALA A 1 119 ? 2.254 0.863 9.489 1.00 98.12 119 ALA A N 1
ATOM 891 C CA . ALA A 1 119 ? 1.130 1.694 9.061 1.00 98.12 119 ALA A CA 1
ATOM 892 C C . ALA A 1 119 ? -0.020 0.875 8.434 1.00 98.12 119 ALA A C 1
ATOM 894 O O . ALA A 1 119 ? -0.762 1.393 7.604 1.00 98.12 119 ALA A O 1
ATOM 895 N N . SER A 1 120 ? -0.179 -0.395 8.815 1.00 98.75 120 SER A N 1
ATOM 896 C CA . SER A 1 120 ? -1.160 -1.352 8.271 1.00 98.75 120 SER A CA 1
ATOM 897 C C . SER A 1 120 ? -2.588 -0.810 8.173 1.00 98.75 120 SER A C 1
ATOM 899 O O . SER A 1 120 ? -3.257 -1.008 7.160 1.00 98.75 120 SER A O 1
ATOM 901 N N . VAL A 1 121 ? -3.030 -0.042 9.175 1.00 98.75 121 VAL A N 1
ATOM 902 C CA . VAL A 1 121 ? -4.362 0.580 9.194 1.00 98.75 121 VAL A CA 1
ATOM 903 C C . VAL A 1 121 ? -4.606 1.505 7.990 1.00 98.75 121 VAL A C 1
ATOM 905 O O . VAL A 1 121 ? -5.729 1.570 7.503 1.00 98.75 121 VAL A O 1
ATOM 908 N N . LEU A 1 122 ? -3.566 2.149 7.440 1.00 98.81 122 LEU A N 1
ATOM 909 C CA . LEU A 1 122 ? -3.661 2.932 6.200 1.00 98.81 122 LEU A CA 1
ATOM 910 C C . LEU A 1 122 ? -4.115 2.062 5.025 1.00 98.81 122 LEU A C 1
ATOM 912 O O . LEU A 1 122 ? -5.023 2.447 4.291 1.00 98.81 122 LEU A O 1
ATOM 916 N N . LEU A 1 123 ? -3.480 0.898 4.858 1.00 98.88 123 LEU A N 1
ATOM 917 C CA . LEU A 1 123 ? -3.794 -0.044 3.788 1.00 98.88 123 LEU A CA 1
ATOM 918 C C . LEU A 1 123 ? -5.201 -0.608 3.974 1.00 98.88 123 LEU A C 1
ATOM 920 O O . LEU A 1 123 ? -5.997 -0.556 3.042 1.00 98.88 123 LEU A O 1
ATOM 924 N N . TYR A 1 124 ? -5.549 -1.063 5.178 1.00 98.88 124 TYR A N 1
ATOM 925 C CA . TYR A 1 124 ? -6.883 -1.609 5.446 1.00 98.88 124 TYR A CA 1
ATOM 926 C C . TYR A 1 124 ? -7.996 -0.596 5.182 1.00 98.88 124 TYR A C 1
ATOM 928 O O . TYR A 1 124 ? -9.036 -0.960 4.641 1.00 98.88 124 TYR A O 1
ATOM 936 N N . ILE A 1 125 ? -7.772 0.683 5.494 1.00 98.88 125 ILE A N 1
ATOM 937 C CA . ILE A 1 125 ? -8.730 1.746 5.184 1.00 98.88 125 ILE A CA 1
ATOM 938 C C . ILE A 1 125 ? -8.895 1.919 3.673 1.00 98.88 125 ILE A C 1
ATOM 940 O O . ILE A 1 125 ? -10.027 2.037 3.216 1.00 98.88 125 ILE A O 1
ATOM 944 N N . GLN A 1 126 ? -7.816 1.906 2.884 1.00 98.81 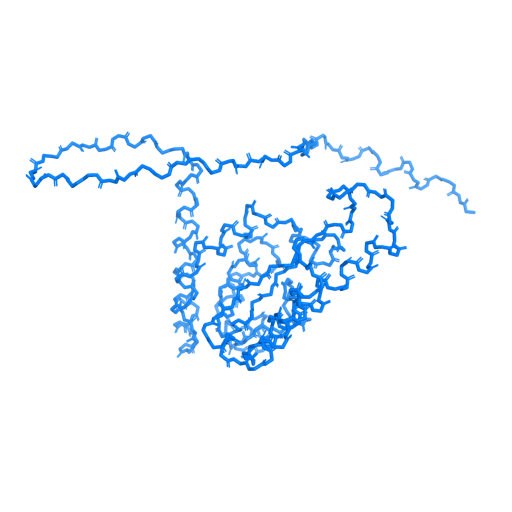126 GLN A N 1
ATOM 945 C CA . GLN A 1 126 ? -7.952 1.984 1.423 1.00 98.81 126 GLN A CA 1
ATOM 946 C C . GLN A 1 126 ? -8.660 0.752 0.852 1.00 98.81 126 GLN A C 1
ATOM 948 O O . GLN A 1 126 ? -9.545 0.897 0.017 1.00 98.81 126 GLN A O 1
ATOM 953 N N . LEU A 1 127 ? -8.347 -0.444 1.352 1.00 98.75 127 LEU A N 1
ATOM 954 C CA . LEU A 1 127 ? -9.023 -1.682 0.956 1.00 98.75 127 LEU A CA 1
ATOM 955 C C . LEU A 1 127 ? -10.525 -1.642 1.291 1.00 98.75 127 LEU A C 1
ATOM 957 O O . LEU A 1 127 ? -11.348 -2.006 0.453 1.00 98.75 127 LEU A O 1
ATOM 961 N N . TYR A 1 128 ? -10.893 -1.130 2.469 1.00 98.81 128 TYR A N 1
ATOM 962 C CA . TYR A 1 128 ? -12.285 -0.873 2.853 1.00 98.81 128 TYR A CA 1
ATOM 963 C C . TYR A 1 128 ? -12.961 0.135 1.909 1.0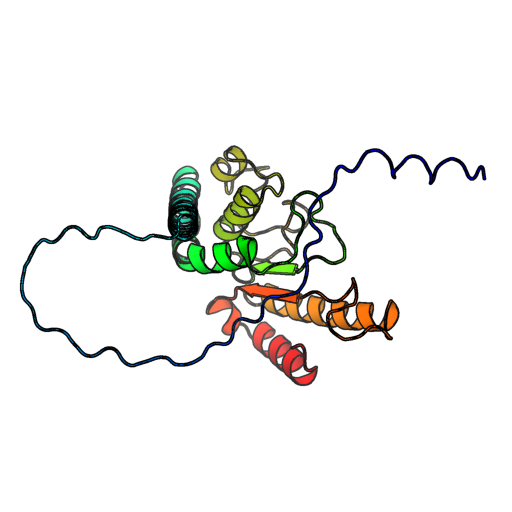0 98.81 128 TYR A C 1
ATOM 965 O O . TYR A 1 128 ? -14.023 -0.153 1.362 1.00 98.81 128 TYR A O 1
ATOM 973 N N . LEU A 1 129 ? -12.337 1.292 1.664 1.00 98.38 129 LEU A N 1
ATOM 974 C CA . LEU A 1 129 ? -12.908 2.354 0.826 1.00 98.38 129 LEU A CA 1
ATOM 975 C C . LEU A 1 129 ? -13.023 1.961 -0.654 1.00 98.38 129 LEU A C 1
ATOM 977 O O . LEU A 1 129 ? -13.941 2.412 -1.332 1.00 98.38 129 LEU A O 1
ATOM 981 N N . CYS A 1 130 ? -12.113 1.128 -1.160 1.00 97.81 130 CYS A N 1
ATOM 982 C CA . CYS A 1 130 ? -12.173 0.580 -2.514 1.00 97.81 130 CYS A CA 1
ATOM 983 C C . CYS A 1 130 ? -13.145 -0.601 -2.645 1.00 97.81 130 CYS A C 1
ATOM 985 O O . CYS A 1 130 ? -13.504 -0.949 -3.763 1.00 97.81 130 CYS A O 1
ATOM 987 N N . GLY A 1 131 ? -13.573 -1.222 -1.543 1.00 98.00 131 GLY A N 1
ATOM 988 C CA . GLY A 1 131 ? -14.497 -2.356 -1.583 1.00 98.00 131 GLY A CA 1
ATOM 989 C C . GLY A 1 131 ? -13.833 -3.717 -1.812 1.00 98.00 131 GLY A C 1
ATOM 990 O O . GLY A 1 131 ? -14.452 -4.594 -2.402 1.00 98.00 131 GLY A O 1
ATOM 991 N N . TYR A 1 132 ? -12.617 -3.937 -1.297 1.00 98.38 132 TYR A N 1
ATOM 992 C CA . TYR A 1 132 ? -11.911 -5.238 -1.320 1.00 98.38 132 TYR A CA 1
ATOM 993 C C . TYR A 1 132 ? -12.534 -6.313 -0.403 1.00 98.38 132 TYR A C 1
ATOM 995 O O . TYR A 1 132 ? -11.928 -7.349 -0.135 1.00 98.38 132 TYR A O 1
ATOM 1003 N N . GLY A 1 133 ? -13.735 -6.066 0.123 1.00 97.25 133 GLY A N 1
ATOM 1004 C CA . GLY A 1 133 ? -14.460 -6.975 1.011 1.00 97.25 133 GLY A CA 1
ATOM 1005 C C . GLY A 1 133 ? -14.243 -6.736 2.506 1.00 97.25 133 GLY A C 1
ATOM 1006 O O . GLY A 1 133 ? -14.997 -7.290 3.299 1.00 97.25 133 GLY A O 1
ATOM 1007 N N . LEU A 1 134 ? -13.287 -5.886 2.905 1.00 98.31 134 LEU A N 1
ATOM 1008 C CA . LEU A 1 134 ? -13.207 -5.424 4.294 1.00 98.31 134 LEU A CA 1
ATOM 1009 C C . LEU A 1 134 ? -14.449 -4.608 4.659 1.00 98.31 134 LEU A C 1
ATOM 1011 O O . LEU A 1 134 ? -14.951 -3.815 3.862 1.00 98.31 134 LEU A O 1
ATOM 1015 N N . THR A 1 135 ? -14.911 -4.776 5.891 1.00 98.56 135 THR A N 1
ATOM 1016 C CA . THR A 1 135 ? -16.051 -4.066 6.469 1.00 98.56 135 THR A CA 1
ATOM 1017 C C . THR A 1 135 ? -15.598 -3.074 7.538 1.00 98.56 135 THR A C 1
ATOM 1019 O O . THR A 1 135 ? -14.455 -3.081 7.999 1.00 98.56 135 THR A O 1
ATOM 1022 N N . LEU A 1 136 ? -16.517 -2.218 7.989 1.00 98.62 136 LEU A N 1
ATOM 1023 C CA . LEU A 1 136 ? -16.243 -1.342 9.127 1.00 98.62 136 LEU A CA 1
ATOM 1024 C C . LEU A 1 136 ? -15.971 -2.141 10.415 1.00 98.62 136 LEU A C 1
ATOM 1026 O O . LEU A 1 136 ? -15.183 -1.697 11.248 1.00 98.62 136 LEU A O 1
ATOM 1030 N N . ASP A 1 137 ? -16.592 -3.310 10.586 1.00 98.62 137 ASP A N 1
ATOM 1031 C CA . ASP A 1 137 ? -16.374 -4.143 11.771 1.00 98.62 137 ASP A CA 1
ATOM 1032 C C . ASP A 1 137 ? -14.987 -4.801 11.756 1.00 98.62 137 ASP A C 1
ATOM 1034 O O . ASP A 1 137 ? -14.375 -4.947 12.817 1.00 98.62 137 ASP A O 1
ATOM 1038 N N . ASP A 1 138 ? -14.428 -5.075 10.574 1.00 98.69 138 ASP A N 1
ATOM 1039 C CA . ASP A 1 138 ? -13.028 -5.492 10.442 1.00 98.69 138 ASP A CA 1
ATOM 1040 C C . ASP A 1 138 ? -12.071 -4.383 10.897 1.00 98.69 138 ASP A C 1
ATOM 1042 O O . ASP A 1 138 ? -11.102 -4.656 11.604 1.00 98.69 138 ASP A O 1
ATOM 1046 N N . LEU A 1 139 ? -12.351 -3.116 10.566 1.00 98.69 139 LEU A N 1
ATOM 1047 C CA . LEU A 1 139 ? -11.544 -1.983 11.043 1.00 98.69 139 LEU A CA 1
ATOM 1048 C C . LEU A 1 139 ? -11.659 -1.785 12.562 1.00 98.69 139 LEU A C 1
ATOM 1050 O O . LEU A 1 139 ? -10.653 -1.524 13.217 1.00 98.69 139 LEU A O 1
ATOM 1054 N N . LYS A 1 140 ? -12.854 -1.954 13.145 1.00 98.50 140 LYS A N 1
ATOM 1055 C CA . LYS A 1 140 ? -13.042 -1.926 14.613 1.00 98.50 140 LYS A CA 1
ATOM 1056 C C . LYS A 1 140 ? -12.306 -3.063 15.322 1.00 98.50 140 LYS A C 1
ATOM 1058 O O . LYS A 1 140 ? -11.955 -2.924 16.490 1.00 98.50 140 LYS A O 1
ATOM 1063 N N . SER A 1 141 ? -12.098 -4.174 14.621 1.00 98.44 141 SER A N 1
ATOM 1064 C CA . SER A 1 141 ? -11.438 -5.378 15.131 1.00 98.44 141 SER A CA 1
ATOM 1065 C C . SER A 1 141 ? -9.923 -5.378 14.897 1.00 98.44 141 SER A C 1
ATOM 1067 O O . SER A 1 141 ? -9.288 -6.412 15.106 1.00 98.44 141 SER A O 1
ATOM 1069 N N . LEU A 1 142 ? -9.334 -4.242 14.496 1.00 98.81 142 LEU A N 1
ATOM 1070 C CA . LEU A 1 142 ? -7.892 -4.073 14.299 1.00 98.81 142 LEU A CA 1
ATOM 1071 C C . LEU A 1 142 ? -7.094 -4.736 15.428 1.00 98.81 142 LEU A C 1
ATOM 1073 O O . LEU A 1 142 ? -7.329 -4.456 16.600 1.00 98.81 142 LEU A O 1
ATOM 1077 N N . ARG A 1 143 ? -6.110 -5.573 15.073 1.00 98.50 143 ARG A N 1
ATOM 1078 C CA . ARG A 1 143 ? -5.163 -6.207 16.018 1.00 98.50 143 ARG A CA 1
ATOM 1079 C C . ARG A 1 143 ? -5.816 -7.113 17.064 1.00 98.50 143 ARG A C 1
ATOM 1081 O O . ARG A 1 143 ? -5.211 -7.390 18.099 1.00 98.50 143 ARG A O 1
ATOM 1088 N N . THR A 1 144 ? -7.016 -7.615 16.790 1.00 98.62 144 THR A N 1
ATOM 1089 C CA . THR A 1 144 ? -7.668 -8.625 17.630 1.00 98.62 144 THR A CA 1
ATOM 1090 C C . THR A 1 144 ? -7.542 -10.018 17.020 1.00 98.62 144 THR A C 1
ATOM 1092 O O . THR A 1 144 ? -7.285 -10.185 15.824 1.00 98.62 144 THR A O 1
ATOM 1095 N N . TRP A 1 145 ? -7.688 -11.039 17.865 1.00 98.12 145 TRP A N 1
ATOM 1096 C CA . TRP A 1 145 ? -7.579 -12.437 17.461 1.00 98.12 145 TRP A CA 1
ATOM 1097 C C . TRP A 1 145 ? -8.561 -12.785 16.335 1.00 98.12 145 TRP A C 1
ATOM 1099 O O . TRP A 1 145 ? -9.761 -12.560 16.463 1.00 98.12 145 TRP A O 1
ATOM 1109 N N . GLY A 1 146 ? -8.048 -13.364 15.247 1.00 97.12 146 GLY A N 1
ATOM 1110 C CA . GLY A 1 146 ? -8.852 -13.812 14.106 1.00 97.12 146 GLY A CA 1
ATOM 1111 C C . GLY A 1 146 ? -9.403 -12.697 13.211 1.00 97.12 146 GLY A C 1
ATOM 1112 O O . GLY A 1 146 ? -10.057 -13.007 12.220 1.00 97.12 146 GLY A O 1
ATOM 1113 N N . SER A 1 147 ? -9.141 -11.423 13.521 1.00 98.19 147 SER A N 1
ATOM 1114 C CA . SER A 1 147 ? -9.551 -10.300 12.669 1.00 98.19 147 SER A CA 1
ATOM 1115 C C . SER A 1 147 ? -8.842 -10.328 11.317 1.00 98.19 147 SER A C 1
ATOM 1117 O O . SER A 1 147 ? -7.673 -10.699 11.241 1.00 98.19 147 SER A O 1
ATOM 1119 N N . ALA A 1 148 ? -9.507 -9.860 10.258 1.00 98.38 148 ALA A N 1
ATOM 1120 C CA . ALA A 1 148 ? -8.903 -9.675 8.934 1.00 98.38 148 ALA A CA 1
ATOM 1121 C C . ALA A 1 148 ? -7.938 -8.470 8.863 1.00 98.38 148 ALA A C 1
ATOM 1123 O O . ALA A 1 148 ? -7.451 -8.127 7.789 1.00 98.38 148 ALA A O 1
ATOM 1124 N N . THR A 1 149 ? -7.671 -7.807 9.990 1.00 98.75 149 THR A N 1
ATOM 1125 C CA . THR A 1 149 ? -6.872 -6.580 10.111 1.00 98.75 149 THR A CA 1
ATOM 1126 C C . THR A 1 149 ? -5.768 -6.760 11.170 1.00 98.75 149 THR A C 1
ATOM 1128 O O . THR A 1 149 ? -5.769 -6.103 12.219 1.00 98.75 149 THR A O 1
ATOM 1131 N N . PRO A 1 150 ? -4.795 -7.664 10.932 1.00 98.75 150 PRO A N 1
ATOM 1132 C CA . PRO A 1 150 ? -3.685 -7.896 11.852 1.00 98.75 150 PRO A CA 1
ATOM 1133 C C . PRO A 1 150 ? -2.778 -6.666 11.988 1.00 98.75 150 PRO A C 1
ATOM 1135 O O . PRO A 1 150 ? -2.848 -5.704 11.223 1.00 98.75 150 PRO A O 1
ATOM 1138 N N . GLY A 1 151 ? -1.893 -6.680 12.986 1.00 98.56 151 GLY A N 1
ATOM 1139 C CA . GLY A 1 151 ? -1.069 -5.515 13.320 1.00 98.56 151 GLY A CA 1
ATOM 1140 C C . GLY A 1 151 ? -0.099 -5.056 12.239 1.00 98.56 151 GLY A C 1
ATOM 1141 O O . GLY A 1 151 ? 0.187 -3.859 12.170 1.00 98.56 151 GLY A O 1
ATOM 1142 N N . HIS A 1 152 ? 0.343 -5.978 11.395 1.00 98.81 152 HIS A N 1
ATOM 1143 C CA . HIS A 1 152 ? 1.068 -5.723 10.157 1.00 98.81 152 HIS A CA 1
ATOM 1144 C C . HIS A 1 152 ? 0.353 -6.476 9.025 1.00 98.81 152 HIS A C 1
ATOM 1146 O O . HIS A 1 152 ? -0.339 -7.446 9.334 1.00 98.81 152 HIS A O 1
ATOM 1152 N N . PRO A 1 153 ? 0.467 -6.061 7.751 1.00 98.69 153 PRO A N 1
ATOM 1153 C CA . PRO A 1 153 ? -0.204 -6.741 6.650 1.00 98.69 153 PRO A CA 1
ATOM 1154 C C . PRO A 1 153 ? 0.291 -8.180 6.520 1.00 98.69 153 PRO A C 1
ATOM 1156 O O . PRO A 1 153 ? 1.498 -8.415 6.533 1.00 98.69 153 PRO A O 1
ATOM 1159 N N . GLU A 1 154 ? -0.633 -9.123 6.345 1.00 98.75 154 GLU A N 1
ATOM 1160 C CA . GLU A 1 154 ? -0.333 -10.543 6.156 1.00 98.75 154 GLU A CA 1
ATOM 1161 C C . GLU A 1 154 ? -0.909 -11.033 4.823 1.00 98.75 154 GLU A C 1
ATOM 1163 O O . GLU A 1 154 ? -2.118 -10.965 4.575 1.00 98.75 154 GLU A O 1
ATOM 1168 N N . TRP A 1 155 ? -0.034 -11.520 3.941 1.00 98.31 155 TRP A N 1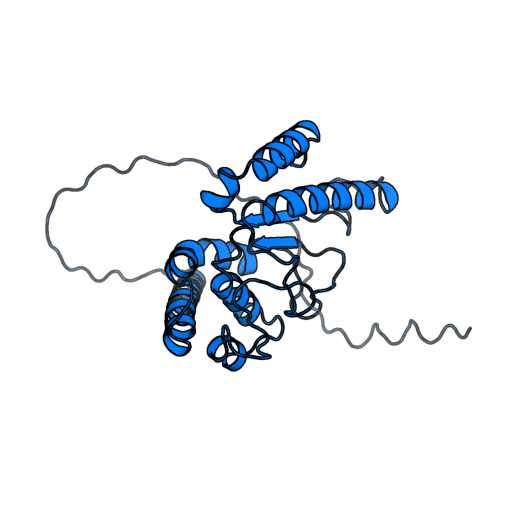
ATOM 1169 C CA . TRP A 1 155 ? -0.437 -12.092 2.659 1.00 98.31 155 TRP A CA 1
ATOM 1170 C C . TRP A 1 155 ? -1.277 -13.354 2.861 1.00 98.31 155 TRP A C 1
ATOM 1172 O O . TRP A 1 155 ? -0.966 -14.200 3.698 1.00 98.31 155 TRP A O 1
ATOM 1182 N N . GLY A 1 156 ? -2.344 -13.483 2.072 1.00 97.06 156 GLY A N 1
ATOM 1183 C CA . GLY A 1 156 ? -3.284 -14.604 2.149 1.00 97.06 156 GLY A CA 1
ATOM 1184 C C . GLY A 1 156 ? -4.321 -14.488 3.271 1.00 97.06 156 GLY A C 1
ATOM 1185 O O . GLY A 1 156 ? -5.320 -15.201 3.224 1.00 97.06 156 GLY A O 1
ATOM 1186 N N . HIS A 1 157 ? -4.129 -13.572 4.227 1.00 98.25 157 HIS A N 1
ATOM 1187 C CA . HIS A 1 157 ? -5.073 -13.327 5.321 1.00 98.25 157 HIS A CA 1
ATOM 1188 C C . HIS A 1 157 ? -6.076 -12.215 4.991 1.00 98.25 157 HIS A C 1
ATOM 1190 O O . HIS A 1 157 ? -7.275 -12.367 5.213 1.00 98.25 157 HIS A O 1
ATOM 1196 N N . THR A 1 158 ? -5.600 -11.122 4.389 1.00 98.62 158 THR A N 1
ATOM 1197 C CA . THR A 1 158 ? -6.432 -9.980 3.982 1.00 98.62 158 THR A CA 1
ATOM 1198 C C . THR A 1 158 ? -6.409 -9.822 2.462 1.00 98.62 1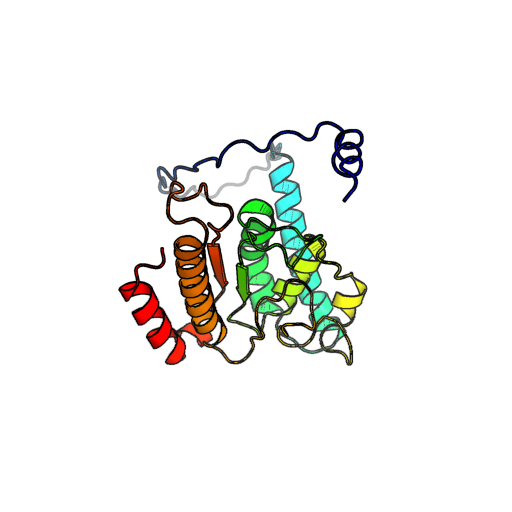58 THR A C 1
ATOM 1200 O O . THR A 1 158 ? -5.342 -9.724 1.851 1.00 98.62 158 THR A O 1
ATOM 1203 N N . ALA A 1 159 ? -7.581 -9.771 1.825 1.00 98.12 159 ALA A N 1
ATOM 1204 C CA . ALA A 1 159 ? -7.680 -9.546 0.383 1.00 98.12 159 ALA A CA 1
ATOM 1205 C C . ALA A 1 159 ? -7.075 -8.185 -0.013 1.00 98.12 159 ALA A C 1
ATOM 1207 O O . ALA A 1 159 ? -7.341 -7.175 0.630 1.00 98.12 159 ALA A O 1
ATOM 1208 N N . GLY A 1 160 ? -6.257 -8.164 -1.070 1.00 97.88 160 GLY A N 1
ATOM 1209 C CA . GLY A 1 160 ? -5.543 -6.963 -1.527 1.00 97.88 160 GLY A CA 1
ATOM 1210 C C . GLY A 1 160 ? -4.206 -6.687 -0.823 1.00 97.88 160 GLY A C 1
ATOM 1211 O O . GLY A 1 160 ? -3.518 -5.735 -1.185 1.00 97.88 160 GLY A O 1
ATOM 1212 N N . VAL A 1 161 ? -3.789 -7.517 0.143 1.00 98.75 161 VAL A N 1
ATOM 1213 C CA . VAL A 1 161 ? -2.418 -7.486 0.681 1.00 98.75 161 VAL A CA 1
ATOM 1214 C C . VAL A 1 161 ? -1.495 -8.314 -0.215 1.00 98.75 161 VAL A C 1
ATOM 1216 O O . VAL A 1 161 ? -1.582 -9.540 -0.250 1.00 98.75 161 VAL A O 1
ATOM 1219 N N . GLU A 1 162 ? -0.590 -7.641 -0.929 1.00 98.38 162 GLU A N 1
ATOM 1220 C CA . GLU A 1 162 ? 0.285 -8.270 -1.935 1.00 98.38 162 GLU A CA 1
ATOM 1221 C C . GLU A 1 162 ? 1.462 -9.057 -1.348 1.00 98.38 162 GLU A C 1
ATOM 1223 O O . GLU A 1 162 ? 1.953 -10.002 -1.959 1.00 98.38 162 GLU A O 1
ATOM 1228 N N . THR A 1 163 ? 1.931 -8.684 -0.159 1.00 98.56 163 THR A N 1
ATOM 1229 C CA . THR A 1 163 ? 3.003 -9.379 0.562 1.00 98.56 163 THR A CA 1
ATOM 1230 C C . THR A 1 163 ? 2.893 -9.073 2.048 1.00 98.56 163 THR A C 1
ATOM 1232 O O . THR A 1 163 ? 2.485 -7.974 2.428 1.00 98.56 163 THR A O 1
ATOM 1235 N N . THR A 1 164 ? 3.300 -10.021 2.891 1.00 98.81 164 THR A N 1
ATOM 1236 C CA . THR A 1 164 ? 3.477 -9.763 4.321 1.00 98.81 164 THR A CA 1
ATOM 1237 C C . THR A 1 164 ? 4.608 -8.756 4.511 1.00 98.81 164 THR A C 1
ATOM 1239 O O . THR A 1 164 ? 5.683 -8.925 3.929 1.00 98.81 164 THR A O 1
ATOM 1242 N N . THR A 1 165 ? 4.374 -7.713 5.305 1.00 98.81 165 THR A N 1
ATOM 1243 C CA . THR A 1 165 ? 5.387 -6.708 5.677 1.00 98.81 165 THR A CA 1
ATOM 1244 C C . THR A 1 165 ? 5.364 -6.460 7.183 1.00 98.81 165 THR A C 1
ATOM 1246 O O . THR A 1 165 ? 4.549 -7.026 7.904 1.00 98.81 165 THR A O 1
ATOM 1249 N N . GLY A 1 166 ? 6.305 -5.665 7.690 1.00 97.69 166 GLY A N 1
ATOM 1250 C CA . GLY A 1 166 ? 6.510 -5.443 9.124 1.00 97.69 166 GLY A CA 1
ATOM 1251 C C . GLY A 1 166 ? 7.996 -5.304 9.438 1.00 97.69 166 GLY A C 1
ATOM 1252 O O . GLY A 1 166 ? 8.400 -4.253 9.928 1.00 97.69 166 GLY A O 1
ATOM 1253 N N . PRO A 1 167 ? 8.829 -6.295 9.068 1.00 98.50 167 PRO A N 1
ATOM 1254 C CA . PRO A 1 167 ? 10.273 -6.110 9.000 1.00 98.50 167 PRO A CA 1
ATOM 1255 C C . PRO A 1 167 ? 10.604 -5.065 7.927 1.00 98.50 167 PRO A C 1
ATOM 1257 O O . PRO A 1 167 ? 10.309 -5.267 6.745 1.00 98.50 167 PRO A O 1
ATOM 1260 N N . LEU A 1 168 ? 11.168 -3.937 8.353 1.00 98.50 168 LEU A N 1
ATOM 1261 C CA . LEU A 1 168 ? 11.491 -2.812 7.477 1.00 98.50 168 LEU A CA 1
ATOM 1262 C C . LEU A 1 168 ? 12.480 -3.235 6.377 1.00 98.50 168 LEU A C 1
ATOM 1264 O O . LEU A 1 168 ? 13.268 -4.166 6.541 1.00 98.50 168 LEU A O 1
ATOM 1268 N N . GLY A 1 169 ? 12.382 -2.598 5.211 1.00 98.31 169 GLY A N 1
ATOM 1269 C CA . GLY A 1 169 ? 13.226 -2.865 4.040 1.00 98.31 169 GLY A CA 1
ATOM 1270 C C . GLY A 1 169 ? 12.815 -4.093 3.216 1.00 98.31 169 GLY A C 1
ATOM 1271 O O . GLY A 1 169 ? 13.069 -4.140 2.013 1.00 98.31 169 GLY A O 1
ATOM 1272 N N . GLN A 1 170 ? 12.115 -5.068 3.803 1.00 98.75 170 GLN A N 1
ATOM 1273 C CA . GLN A 1 170 ? 11.709 -6.282 3.081 1.00 98.75 170 GLN A CA 1
ATOM 1274 C C . GLN A 1 170 ? 10.631 -6.010 2.025 1.00 98.75 170 GLN A C 1
ATOM 1276 O O . GLN A 1 170 ? 10.663 -6.592 0.944 1.00 98.75 170 GLN A O 1
ATOM 1281 N N . GLY A 1 171 ? 9.686 -5.106 2.298 1.00 98.75 171 GLY A N 1
ATOM 1282 C CA . GLY A 1 171 ? 8.618 -4.794 1.345 1.00 98.75 171 GLY A CA 1
ATOM 1283 C C . GLY A 1 171 ? 9.150 -4.179 0.049 1.00 98.75 171 GLY A C 1
ATOM 1284 O O . GLY A 1 171 ? 8.808 -4.645 -1.037 1.00 98.75 171 GLY A O 1
ATOM 1285 N N . ILE A 1 172 ? 10.034 -3.182 0.143 1.00 98.50 172 ILE A N 1
ATOM 1286 C CA . ILE A 1 172 ? 10.681 -2.579 -1.031 1.00 98.50 172 ILE A CA 1
ATOM 1287 C C . ILE A 1 172 ? 11.536 -3.602 -1.795 1.00 98.50 172 ILE A C 1
ATOM 1289 O O . ILE A 1 172 ? 11.470 -3.644 -3.022 1.00 98.50 172 ILE A O 1
ATOM 1293 N N . ALA A 1 173 ? 12.257 -4.488 -1.100 1.00 98.75 173 ALA A N 1
ATOM 1294 C CA . ALA A 1 173 ? 13.017 -5.556 -1.747 1.00 98.75 173 ALA A CA 1
ATOM 1295 C C . ALA A 1 173 ? 12.111 -6.555 -2.493 1.00 98.75 173 ALA A C 1
ATOM 1297 O O . ALA A 1 173 ? 12.369 -6.886 -3.654 1.00 98.75 173 ALA A O 1
ATOM 1298 N N . ASN A 1 174 ? 10.996 -6.965 -1.882 1.00 98.75 174 ASN A N 1
ATOM 1299 C CA . ASN A 1 174 ? 9.997 -7.823 -2.524 1.00 98.75 174 ASN A CA 1
ATOM 1300 C C . ASN A 1 174 ? 9.386 -7.154 -3.761 1.00 98.75 174 ASN A C 1
ATOM 1302 O O . ASN A 1 174 ? 9.198 -7.811 -4.784 1.00 98.75 174 ASN A O 1
ATOM 1306 N N . ALA A 1 175 ? 9.121 -5.847 -3.702 1.00 98.75 175 ALA A N 1
ATOM 1307 C CA . ALA A 1 175 ? 8.584 -5.089 -4.828 1.00 98.75 175 ALA A CA 1
ATOM 1308 C C . ALA A 1 175 ? 9.540 -5.056 -6.034 1.00 98.75 175 ALA A C 1
ATOM 1310 O O . ALA A 1 175 ? 9.087 -5.170 -7.173 1.00 98.75 175 ALA A O 1
ATOM 1311 N N . VAL A 1 176 ? 10.858 -4.987 -5.808 1.00 98.81 176 VAL A N 1
ATOM 1312 C CA . VAL A 1 176 ? 11.857 -5.142 -6.884 1.00 98.81 176 VAL A CA 1
ATOM 1313 C C . VAL A 1 176 ? 11.754 -6.530 -7.524 1.00 98.81 176 VAL A C 1
ATOM 1315 O O . VAL A 1 176 ? 11.771 -6.649 -8.751 1.00 98.81 176 VAL A O 1
ATOM 1318 N N . GLY A 1 177 ? 11.569 -7.577 -6.717 1.00 98.75 177 GLY A N 1
ATOM 1319 C CA . GLY A 1 177 ? 11.284 -8.928 -7.208 1.00 98.75 177 GLY A CA 1
ATOM 1320 C C . GLY A 1 177 ? 10.010 -8.999 -8.058 1.00 98.75 177 GLY A C 1
ATOM 1321 O O . GLY A 1 177 ? 10.030 -9.582 -9.143 1.00 98.75 177 GLY A O 1
ATOM 1322 N N . MET A 1 178 ? 8.926 -8.353 -7.616 1.00 98.69 178 MET A N 1
ATOM 1323 C CA . MET A 1 178 ? 7.669 -8.258 -8.373 1.00 98.69 178 MET A CA 1
ATOM 1324 C C . MET A 1 178 ? 7.867 -7.545 -9.719 1.00 98.69 178 MET A C 1
ATOM 1326 O O . MET A 1 178 ? 7.381 -8.025 -10.738 1.00 98.69 178 MET A O 1
ATOM 1330 N N . ALA A 1 179 ? 8.629 -6.449 -9.756 1.00 98.56 179 ALA A N 1
ATOM 1331 C CA . ALA A 1 179 ? 8.914 -5.716 -10.992 1.00 98.56 179 ALA A CA 1
ATOM 1332 C C . ALA A 1 179 ? 9.762 -6.540 -11.981 1.00 98.56 179 ALA A C 1
ATOM 1334 O O . ALA A 1 179 ? 9.489 -6.559 -13.185 1.00 98.56 179 ALA A O 1
ATOM 1335 N N . LEU A 1 180 ? 10.759 -7.282 -11.485 1.00 98.50 180 LEU A N 1
ATOM 1336 C CA . LEU A 1 180 ? 11.534 -8.225 -12.301 1.00 98.50 180 LEU A CA 1
ATOM 1337 C C . LEU A 1 180 ? 10.652 -9.338 -12.878 1.00 98.50 180 LEU A C 1
ATOM 1339 O O . LEU A 1 180 ? 10.805 -9.692 -14.052 1.00 98.50 180 LEU A O 1
ATOM 1343 N N . ALA A 1 181 ? 9.736 -9.875 -12.067 1.00 98.12 181 ALA A N 1
ATOM 1344 C CA . ALA A 1 181 ? 8.784 -10.894 -12.490 1.00 98.12 181 ALA A CA 1
ATOM 1345 C C . ALA A 1 181 ? 7.839 -10.359 -13.573 1.00 98.12 181 ALA A C 1
ATOM 1347 O O . ALA A 1 181 ? 7.752 -10.975 -14.632 1.00 98.12 181 ALA A O 1
ATOM 1348 N N . ALA A 1 182 ? 7.243 -9.180 -13.377 1.00 97.06 182 ALA A N 1
ATOM 1349 C CA . ALA A 1 182 ? 6.357 -8.544 -14.353 1.00 97.06 182 ALA A CA 1
ATOM 1350 C C . ALA A 1 182 ? 7.040 -8.366 -15.720 1.00 97.06 182 ALA A C 1
ATOM 1352 O O . ALA A 1 182 ? 6.507 -8.780 -16.750 1.00 97.06 182 ALA A O 1
ATOM 1353 N N . ARG A 1 183 ? 8.279 -7.852 -15.741 1.00 96.56 183 ARG A N 1
ATOM 1354 C CA . ARG A 1 183 ? 9.060 -7.721 -16.984 1.00 96.56 183 ARG A CA 1
ATOM 1355 C C . ARG A 1 183 ? 9.323 -9.074 -17.649 1.00 96.56 183 ARG A C 1
ATOM 1357 O O . ARG A 1 183 ? 9.269 -9.187 -18.874 1.00 96.56 183 ARG A O 1
ATOM 1364 N N . ARG A 1 184 ? 9.631 -10.106 -16.858 1.00 96.88 184 ARG A N 1
ATOM 1365 C CA . ARG A 1 184 ? 9.865 -11.463 -17.373 1.00 96.88 184 ARG A CA 1
ATOM 1366 C C . ARG A 1 184 ? 8.587 -12.063 -17.958 1.00 96.88 184 ARG A C 1
ATOM 1368 O O . ARG A 1 184 ? 8.641 -12.606 -19.056 1.00 96.88 184 ARG A O 1
ATOM 1375 N N . GLU A 1 185 ? 7.464 -11.961 -17.258 1.00 96.31 185 GLU A N 1
ATOM 1376 C CA . GLU A 1 185 ? 6.153 -12.434 -17.717 1.00 96.31 185 GLU A CA 1
ATOM 1377 C C . GLU A 1 185 ? 5.751 -11.749 -19.019 1.00 96.31 185 GLU A C 1
ATOM 1379 O O . GLU A 1 185 ? 5.414 -12.424 -19.990 1.00 96.31 185 GLU A O 1
ATOM 1384 N N . ARG A 1 186 ? 5.912 -10.425 -19.087 1.00 95.75 186 ARG A N 1
ATOM 1385 C CA . ARG A 1 186 ? 5.676 -9.631 -20.293 1.00 95.75 186 ARG A CA 1
ATOM 1386 C C . ARG A 1 186 ? 6.505 -10.098 -21.494 1.00 95.75 186 ARG A C 1
ATOM 1388 O O . ARG A 1 186 ? 6.003 -10.123 -22.617 1.00 95.75 186 ARG A O 1
ATOM 1395 N N . HIS A 1 187 ? 7.762 -10.482 -21.278 1.00 95.50 187 HIS A N 1
ATOM 1396 C CA . HIS A 1 187 ? 8.624 -11.012 -22.337 1.00 95.50 187 HIS A CA 1
ATOM 1397 C C . HIS A 1 187 ? 8.261 -12.449 -22.745 1.00 95.50 187 HIS A C 1
ATOM 1399 O O . HIS A 1 187 ? 8.391 -12.808 -23.911 1.00 95.50 187 HIS A O 1
ATOM 1405 N N . LEU A 1 188 ? 7.817 -13.281 -21.801 1.00 97.56 188 LEU A N 1
ATOM 1406 C CA . LEU A 1 188 ? 7.457 -14.675 -22.073 1.00 97.56 188 LEU A CA 1
ATOM 1407 C C . LEU A 1 188 ? 6.093 -14.815 -22.749 1.00 97.56 188 LEU A C 1
ATOM 1409 O O . LEU A 1 188 ? 5.919 -15.699 -23.585 1.00 97.56 188 LEU A O 1
ATOM 1413 N N . LEU A 1 189 ? 5.127 -13.988 -22.355 1.00 97.12 189 LEU A N 1
ATOM 1414 C CA . LEU A 1 189 ? 3.723 -14.179 -22.707 1.00 97.12 189 LEU A CA 1
ATOM 1415 C C . LEU A 1 189 ? 3.248 -13.248 -23.822 1.00 97.12 189 LEU A C 1
ATOM 1417 O O . LEU A 1 189 ? 2.323 -13.610 -24.543 1.00 97.12 189 LEU A O 1
ATOM 1421 N N . ASP A 1 190 ? 3.871 -12.080 -23.991 1.00 96.69 190 ASP A N 1
ATOM 1422 C CA . ASP A 1 190 ? 3.447 -11.110 -25.003 1.00 96.69 190 ASP A CA 1
ATOM 1423 C C . ASP A 1 190 ? 4.592 -10.214 -25.508 1.00 96.69 190 ASP A C 1
ATOM 1425 O O . ASP A 1 190 ? 4.459 -8.999 -25.499 1.00 96.69 190 ASP A O 1
ATOM 1429 N N . PRO A 1 191 ? 5.748 -10.745 -25.947 1.00 96.00 191 PRO A N 1
ATOM 1430 C CA . PRO A 1 191 ? 6.941 -9.939 -26.232 1.00 96.00 191 PRO A CA 1
ATOM 1431 C C . PRO A 1 191 ? 6.744 -8.869 -27.315 1.00 96.00 191 PRO A C 1
ATOM 1433 O O . PRO A 1 191 ? 7.477 -7.884 -27.322 1.00 96.00 191 PRO A O 1
ATOM 1436 N N . SER A 1 192 ? 5.781 -9.049 -28.220 1.00 96.69 192 SER A N 1
ATOM 1437 C CA . SER A 1 192 ? 5.607 -8.223 -29.419 1.00 96.69 192 SER A CA 1
ATOM 1438 C C . SER A 1 192 ? 4.731 -6.990 -29.241 1.00 96.69 192 SER A C 1
ATOM 1440 O O . SER A 1 192 ? 4.819 -6.091 -30.077 1.00 96.69 192 SER A O 1
ATOM 1442 N N . SER A 1 193 ? 3.869 -6.942 -28.219 1.00 96.44 193 SER A N 1
ATOM 1443 C CA . SER A 1 193 ? 2.978 -5.790 -28.043 1.00 96.44 193 SER A CA 1
ATOM 1444 C C . SER A 1 193 ? 3.776 -4.493 -27.836 1.00 96.44 193 SER A C 1
ATOM 1446 O O . SER A 1 193 ? 4.900 -4.536 -27.320 1.00 96.44 193 SER A O 1
ATOM 1448 N N . PRO A 1 194 ? 3.243 -3.323 -28.218 1.00 95.00 194 PRO A N 1
ATOM 1449 C CA . PRO A 1 194 ? 3.836 -2.051 -27.830 1.00 95.00 194 PRO A CA 1
ATOM 1450 C C . PRO A 1 194 ? 3.860 -1.886 -26.303 1.00 95.00 194 PRO A C 1
ATOM 1452 O O . PRO A 1 194 ? 3.097 -2.524 -25.571 1.00 95.00 194 PRO A O 1
ATOM 1455 N N . ALA A 1 195 ? 4.761 -1.038 -25.809 1.00 90.31 195 ALA A N 1
ATOM 1456 C CA . ALA A 1 195 ? 4.852 -0.745 -24.384 1.00 90.31 195 ALA A CA 1
ATOM 1457 C C . ALA A 1 195 ? 3.573 -0.051 -23.886 1.00 90.31 195 ALA A C 1
ATOM 1459 O O . ALA A 1 195 ? 3.170 0.979 -24.423 1.00 90.31 195 ALA A O 1
ATOM 1460 N N . GLY A 1 196 ? 2.960 -0.597 -22.836 1.00 90.38 196 GLY A N 1
ATOM 1461 C CA . GLY A 1 196 ? 1.744 -0.066 -22.220 1.00 90.38 196 GLY A CA 1
ATOM 1462 C C . GLY A 1 196 ? 0.441 -0.533 -22.870 1.00 90.38 196 GLY A C 1
ATOM 1463 O O . GLY A 1 196 ? -0.622 -0.094 -22.430 1.00 90.38 196 GLY A O 1
ATOM 1464 N N . GLU A 1 197 ? 0.515 -1.395 -23.887 1.00 94.06 197 GLU A N 1
ATOM 1465 C CA . GLU A 1 197 ? -0.648 -1.979 -24.568 1.00 94.06 197 GLU A CA 1
ATOM 1466 C C . GLU A 1 197 ? -0.877 -3.451 -24.203 1.00 94.06 197 GLU A C 1
ATOM 1468 O O . GLU A 1 197 ? -1.961 -3.981 -24.453 1.00 94.06 197 GLU A O 1
ATOM 1473 N N . SER A 1 198 ? 0.108 -4.120 -23.595 1.00 95.12 198 SER A N 1
ATOM 1474 C CA . SER A 1 198 ? -0.056 -5.509 -23.170 1.00 95.12 198 SER A CA 1
ATOM 1475 C C . SER A 1 198 ? -0.911 -5.604 -21.914 1.00 95.12 198 SER A C 1
ATOM 1477 O O . SER A 1 198 ? -0.775 -4.810 -20.987 1.00 95.12 198 SER A O 1
ATOM 1479 N N . ILE A 1 199 ? -1.713 -6.664 -21.816 1.00 91.69 199 ILE A N 1
ATOM 1480 C CA . ILE A 1 199 ? -2.442 -7.000 -20.582 1.00 91.69 199 ILE A CA 1
ATOM 1481 C C . ILE A 1 199 ? -1.511 -7.352 -19.409 1.00 91.69 199 ILE A C 1
ATOM 1483 O O . ILE A 1 199 ? -1.961 -7.404 -18.266 1.00 91.69 199 ILE A O 1
ATOM 1487 N N . PHE A 1 200 ? -0.233 -7.629 -19.693 1.00 95.31 200 PHE A N 1
ATOM 1488 C CA . PHE A 1 200 ? 0.799 -7.899 -18.693 1.00 95.31 200 PHE A CA 1
ATOM 1489 C C . PHE A 1 200 ? 1.567 -6.637 -18.280 1.00 95.31 200 PHE A C 1
ATOM 1491 O O . PHE A 1 200 ? 2.363 -6.703 -17.344 1.00 95.31 200 PHE A O 1
ATOM 1498 N N . ASP A 1 201 ? 1.332 -5.493 -18.930 1.00 95.69 201 ASP A N 1
ATOM 1499 C CA . ASP A 1 201 ? 1.946 -4.223 -18.545 1.00 95.69 201 ASP A CA 1
ATOM 1500 C C . ASP A 1 201 ? 1.216 -3.652 -17.318 1.00 95.69 201 ASP A C 1
ATOM 1502 O O . ASP A 1 201 ? 0.098 -3.150 -17.413 1.00 95.69 201 ASP A O 1
ATOM 1506 N N . HIS A 1 202 ? 1.861 -3.720 -16.154 1.00 97.12 202 HIS A N 1
ATOM 1507 C CA . HIS A 1 202 ? 1.346 -3.194 -14.889 1.00 97.12 202 HIS A CA 1
ATOM 1508 C C . HIS A 1 202 ? 2.483 -2.618 -14.037 1.00 97.12 202 HIS A C 1
ATOM 1510 O O . HIS A 1 202 ? 3.662 -2.891 -14.274 1.00 97.12 202 HIS A O 1
ATOM 1516 N N . ARG A 1 203 ? 2.140 -1.784 -13.054 1.00 97.88 203 ARG A N 1
ATOM 1517 C CA . ARG A 1 203 ? 3.099 -1.096 -12.179 1.00 97.88 203 ARG A CA 1
ATOM 1518 C C . ARG A 1 203 ? 3.122 -1.701 -10.788 1.00 97.88 203 ARG A C 1
ATOM 1520 O O . ARG A 1 203 ? 2.114 -2.195 -10.284 1.00 97.88 203 ARG A O 1
ATOM 1527 N N . ILE A 1 204 ? 4.286 -1.595 -10.155 1.00 98.62 204 ILE A N 1
ATOM 1528 C CA . ILE A 1 204 ? 4.483 -1.955 -8.756 1.00 98.62 204 ILE A CA 1
ATOM 1529 C C . ILE A 1 204 ? 4.705 -0.665 -7.974 1.00 98.62 204 ILE A C 1
ATOM 1531 O O . ILE A 1 204 ? 5.657 0.072 -8.224 1.00 98.62 204 ILE A O 1
ATOM 1535 N N . TRP A 1 205 ? 3.810 -0.387 -7.038 1.00 98.69 205 TRP A N 1
ATOM 1536 C CA . TRP A 1 205 ? 3.847 0.789 -6.185 1.00 98.69 205 TRP A CA 1
ATOM 1537 C C . TRP A 1 205 ? 4.324 0.419 -4.795 1.00 98.69 205 TRP A C 1
ATOM 1539 O O . TRP A 1 205 ? 3.877 -0.574 -4.225 1.00 98.69 205 TRP A O 1
ATOM 1549 N N . VAL A 1 206 ? 5.192 1.250 -4.228 1.00 98.75 206 VAL A N 1
ATOM 1550 C CA . VAL A 1 206 ? 5.713 1.053 -2.878 1.00 98.75 206 VAL A CA 1
ATOM 1551 C C . VAL A 1 206 ? 5.554 2.340 -2.097 1.00 98.75 206 VAL A C 1
ATOM 1553 O O . VAL A 1 206 ? 5.952 3.406 -2.563 1.00 98.75 206 VAL A O 1
ATOM 1556 N N . LEU A 1 207 ? 5.018 2.238 -0.885 1.00 98.69 207 LEU A N 1
ATOM 1557 C CA . LEU A 1 207 ? 5.262 3.252 0.132 1.00 98.69 207 LEU A CA 1
ATOM 1558 C C . LEU A 1 207 ? 6.317 2.698 1.092 1.00 98.69 207 LEU A C 1
ATOM 1560 O O . LEU A 1 207 ? 6.126 1.636 1.693 1.00 98.69 207 LEU A O 1
ATOM 1564 N N . ALA A 1 208 ? 7.411 3.442 1.248 1.00 98.50 208 ALA A N 1
ATOM 1565 C CA . ALA A 1 208 ? 8.517 3.157 2.158 1.00 98.50 208 ALA A CA 1
ATOM 1566 C C . ALA A 1 208 ? 8.686 4.299 3.176 1.00 98.50 208 ALA A C 1
ATOM 1568 O O . ALA A 1 208 ? 8.346 5.448 2.895 1.00 98.50 208 ALA A O 1
ATOM 1569 N N . SER A 1 209 ? 9.166 3.963 4.369 1.00 98.56 209 SER A N 1
ATOM 1570 C CA . SER A 1 209 ? 9.492 4.895 5.451 1.00 98.56 209 SER A CA 1
ATOM 1571 C C . SER A 1 209 ? 11.000 5.107 5.566 1.00 98.56 209 SER A C 1
ATOM 1573 O O . SER A 1 209 ? 11.780 4.365 4.974 1.00 98.56 209 SER A O 1
ATOM 1575 N N . ASP A 1 210 ?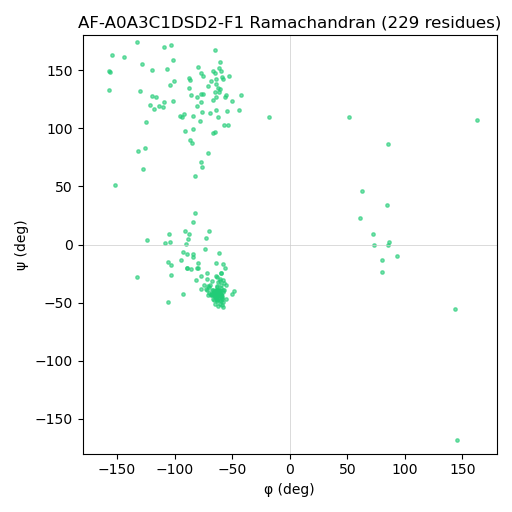 11.426 6.054 6.403 1.00 98.56 210 ASP A N 1
ATOM 1576 C CA . ASP A 1 210 ? 12.849 6.249 6.716 1.00 98.56 210 ASP A CA 1
ATOM 1577 C C . ASP A 1 210 ? 13.512 4.968 7.234 1.00 98.56 210 ASP A C 1
ATOM 1579 O O . ASP A 1 210 ? 14.681 4.717 6.947 1.00 98.56 210 ASP A O 1
ATOM 1583 N N . GLY A 1 211 ? 12.763 4.150 7.980 1.00 98.56 211 GLY A N 1
ATOM 1584 C CA . GLY A 1 211 ? 13.235 2.865 8.477 1.00 98.56 211 GLY A CA 1
ATOM 1585 C C . GLY A 1 211 ? 13.528 1.880 7.347 1.00 98.56 211 GLY A C 1
ATOM 1586 O O . GLY A 1 211 ? 14.555 1.220 7.369 1.00 98.56 211 GLY A O 1
ATOM 1587 N N . ASP A 1 212 ? 12.690 1.840 6.308 1.00 98.81 212 ASP A N 1
ATOM 1588 C CA . ASP A 1 212 ? 12.949 1.006 5.130 1.00 98.81 212 ASP A CA 1
ATOM 1589 C C . ASP A 1 212 ? 14.221 1.440 4.392 1.00 98.81 212 ASP A C 1
ATOM 1591 O O . ASP A 1 212 ? 15.003 0.593 3.967 1.00 98.81 212 ASP A O 1
ATOM 1595 N N . ILE A 1 213 ? 14.447 2.750 4.256 1.00 98.50 213 ILE A N 1
ATOM 1596 C CA . ILE A 1 213 ? 15.603 3.306 3.533 1.00 98.50 213 ILE A CA 1
ATOM 1597 C C . ILE A 1 213 ? 16.920 3.107 4.301 1.00 98.50 213 ILE A C 1
ATOM 1599 O O . ILE A 1 213 ? 17.986 3.056 3.693 1.00 98.50 213 ILE A O 1
ATOM 1603 N N . GLN A 1 214 ? 16.863 2.968 5.626 1.00 98.56 214 GLN A N 1
ATOM 1604 C CA . GLN A 1 214 ? 18.038 2.711 6.466 1.00 98.56 214 GLN A CA 1
ATOM 1605 C C . GLN A 1 214 ? 18.472 1.239 6.476 1.00 98.56 214 GLN A C 1
ATOM 1607 O O . GLN A 1 214 ? 19.621 0.945 6.807 1.00 98.56 214 GLN A O 1
ATOM 1612 N N . GLU A 1 215 ? 17.585 0.316 6.111 1.00 98.50 215 GLU A N 1
ATOM 1613 C CA . GLU A 1 215 ? 17.892 -1.112 6.072 1.00 98.50 215 GLU A CA 1
ATOM 1614 C C . GLU A 1 215 ? 18.762 -1.465 4.860 1.00 98.50 215 GLU A C 1
ATOM 1616 O O . GLU A 1 215 ? 18.418 -1.153 3.722 1.00 98.50 215 GLU A O 1
ATOM 1621 N N . GLY A 1 216 ? 19.869 -2.184 5.073 1.00 98.69 216 GLY A N 1
ATOM 1622 C CA . GLY A 1 216 ? 20.827 -2.505 4.002 1.00 98.69 216 GLY A CA 1
ATOM 1623 C C . GLY A 1 216 ? 20.205 -3.250 2.812 1.00 98.69 216 GLY A C 1
ATOM 1624 O O . GLY A 1 216 ? 20.568 -3.001 1.662 1.00 98.69 216 GLY A O 1
ATOM 1625 N N . VAL A 1 217 ? 19.194 -4.086 3.071 1.00 98.75 217 VAL A N 1
ATOM 1626 C CA . VAL A 1 217 ? 18.462 -4.825 2.031 1.00 98.75 217 VAL A CA 1
ATOM 1627 C C . VAL A 1 217 ? 17.768 -3.897 1.025 1.00 98.75 217 VAL A C 1
ATOM 1629 O O . VAL A 1 217 ? 17.669 -4.232 -0.156 1.00 98.75 217 VAL A O 1
ATOM 1632 N N . SER A 1 218 ? 17.322 -2.708 1.449 1.00 98.31 218 SER A N 1
ATOM 1633 C CA . SER A 1 218 ? 16.693 -1.750 0.537 1.00 98.31 218 SER A CA 1
ATOM 1634 C C . SER A 1 218 ? 17.718 -1.134 -0.412 1.00 98.31 218 SER A C 1
ATOM 1636 O O . SER A 1 218 ? 17.416 -0.947 -1.592 1.00 98.31 218 SER A O 1
ATOM 1638 N N . ALA A 1 219 ? 18.947 -0.893 0.055 1.00 98.56 219 ALA A N 1
ATOM 1639 C CA . ALA A 1 219 ? 20.047 -0.405 -0.770 1.00 98.56 219 ALA A CA 1
ATOM 1640 C C . ALA A 1 219 ? 20.495 -1.455 -1.798 1.00 98.56 219 ALA A C 1
ATOM 1642 O O . ALA A 1 219 ? 20.677 -1.125 -2.973 1.00 98.56 219 ALA A O 1
ATOM 1643 N N . GLU A 1 220 ? 20.611 -2.722 -1.390 1.00 98.88 220 GLU A N 1
ATOM 1644 C CA . GLU A 1 220 ? 20.907 -3.840 -2.296 1.00 98.88 220 GLU A CA 1
ATOM 1645 C C . GLU A 1 220 ? 19.849 -3.959 -3.400 1.00 98.88 220 GLU A C 1
ATOM 1647 O O . GLU A 1 220 ? 20.176 -3.953 -4.592 1.00 98.88 220 GLU A O 1
ATOM 1652 N N . ALA A 1 221 ? 18.571 -3.996 -3.012 1.00 98.69 221 ALA A N 1
ATOM 1653 C CA . ALA A 1 221 ? 17.459 -4.107 -3.949 1.00 98.69 221 ALA A CA 1
ATOM 1654 C C . ALA A 1 221 ? 17.365 -2.893 -4.887 1.00 98.69 221 ALA A C 1
ATOM 1656 O O . ALA A 1 221 ? 17.165 -3.062 -6.089 1.00 98.69 221 ALA A O 1
ATOM 1657 N N . SER A 1 222 ? 17.558 -1.678 -4.368 1.00 98.50 222 SER A N 1
ATOM 1658 C CA . SER A 1 222 ? 17.514 -0.444 -5.165 1.00 98.50 222 SER A CA 1
ATOM 1659 C C . SER A 1 222 ? 18.672 -0.359 -6.162 1.00 98.50 222 SER A C 1
ATOM 1661 O O . SER A 1 222 ? 18.464 0.034 -7.310 1.00 98.50 222 SER A O 1
ATOM 1663 N N . SER A 1 223 ? 19.878 -0.781 -5.762 1.00 98.69 223 SER A N 1
ATOM 1664 C CA . SER A 1 223 ? 21.037 -0.886 -6.659 1.00 98.69 223 SER A CA 1
ATOM 1665 C C . SER A 1 223 ? 20.747 -1.832 -7.827 1.00 98.69 223 SER A C 1
ATOM 1667 O O . SER A 1 223 ? 20.949 -1.478 -8.993 1.00 98.69 223 SER A O 1
ATOM 1669 N N . LEU A 1 224 ? 20.176 -3.006 -7.534 1.00 98.69 224 LEU A N 1
ATOM 1670 C CA . LEU A 1 224 ? 19.763 -3.961 -8.558 1.00 98.69 224 LEU A CA 1
ATOM 1671 C C . LEU A 1 224 ? 18.654 -3.398 -9.458 1.00 98.69 224 LEU A C 1
ATOM 1673 O O . LEU A 1 224 ? 18.743 -3.530 -10.677 1.00 98.69 224 LEU A O 1
ATOM 1677 N N . ALA A 1 225 ? 17.630 -2.762 -8.888 1.00 98.62 225 ALA A N 1
ATOM 1678 C CA . ALA A 1 225 ? 16.527 -2.176 -9.649 1.00 98.62 225 ALA A CA 1
ATOM 1679 C C . ALA A 1 225 ? 17.015 -1.102 -10.632 1.00 98.62 225 ALA A C 1
ATOM 1681 O O . ALA A 1 225 ? 16.619 -1.112 -11.801 1.00 98.62 225 ALA A O 1
ATOM 1682 N N . GLY A 1 226 ? 17.927 -0.233 -10.183 1.00 98.50 226 GLY A N 1
ATOM 1683 C CA . GLY A 1 226 ? 18.574 0.773 -11.022 1.00 98.50 226 GLY A CA 1
ATOM 1684 C C . GLY A 1 226 ? 19.413 0.145 -12.136 1.00 98.50 226 GLY A C 1
ATOM 1685 O O . GLY A 1 226 ? 19.261 0.516 -13.297 1.00 98.50 226 GLY A O 1
ATOM 1686 N N . HIS A 1 227 ? 20.233 -0.862 -11.815 1.00 98.56 227 HIS A N 1
ATOM 1687 C CA . HIS A 1 227 ? 21.018 -1.597 -12.815 1.00 98.56 227 HIS A CA 1
ATOM 1688 C C . HIS A 1 227 ? 20.137 -2.274 -13.876 1.00 98.56 227 HIS A C 1
ATOM 1690 O O . HIS A 1 227 ? 20.507 -2.348 -15.045 1.00 98.56 227 HIS A O 1
ATOM 1696 N N . GLN A 1 228 ? 18.962 -2.758 -13.474 1.00 98.31 228 GLN A N 1
ATOM 1697 C CA . GLN A 1 228 ? 18.018 -3.445 -14.349 1.00 98.31 228 GLN A CA 1
ATOM 1698 C C . GLN A 1 228 ? 17.102 -2.493 -15.130 1.00 98.31 228 GLN A C 1
ATOM 1700 O O . GLN A 1 228 ? 16.388 -2.975 -16.005 1.00 98.31 228 GLN A O 1
ATOM 1705 N N . GLY A 1 229 ? 17.105 -1.185 -14.849 1.00 97.19 229 GLY A N 1
ATOM 1706 C CA . GLY A 1 229 ? 16.252 -0.208 -15.535 1.00 97.19 229 GLY A CA 1
ATOM 1707 C C . GLY A 1 229 ? 14.756 -0.462 -15.328 1.00 97.19 229 GLY A C 1
ATOM 1708 O O . GLY A 1 229 ? 14.003 -0.492 -16.295 1.00 97.19 229 GLY A O 1
ATOM 1709 N N . LEU A 1 230 ? 14.332 -0.719 -14.086 1.00 95.12 230 LEU A N 1
ATOM 1710 C CA . LEU A 1 230 ? 12.933 -1.023 -13.743 1.00 95.12 230 LEU A CA 1
ATOM 1711 C C . LEU A 1 230 ? 12.066 0.244 -13.585 1.00 95.12 230 LEU A C 1
ATOM 1713 O O . LEU A 1 230 ? 11.507 0.471 -12.512 1.00 95.12 230 LEU A O 1
ATOM 1717 N N . GLY A 1 231 ? 11.967 1.069 -14.631 1.00 81.25 231 GLY A N 1
ATOM 1718 C CA . GLY A 1 231 ? 11.187 2.317 -14.646 1.00 81.25 231 GLY A CA 1
ATOM 1719 C C . GLY A 1 231 ? 10.493 2.595 -15.970 1.00 81.25 231 GLY A C 1
ATOM 1720 O O . GLY A 1 231 ? 10.783 1.876 -16.952 1.00 81.25 231 GLY A O 1
#

Mean predicted aligned error: 11.14 Å

Radius of gyration: 21.58 Å; Cα contacts (8 Å, |Δi|>4): 292; chains: 1; bounding box: 48×74×52 Å

Secondary structure (DSSP, 8-state):
--STTSTTSTTS------------------PPPPPPPP------------HHHHHHHHHHHHHHHHHHHHHHHHT-S-HHHHHHHHHHHHHIIIII----TT-TT-TTSPEEEESSGGGHHHHHHHHHHHTSS--HHHHHTTTSTT-SS-SS--TTTSTT--S---STTHHHHHHHHHHHHHHHHHHHH-TTSPTTTSTT---EEEE--HHHHHSHHHHHHHHHHHHHT--